Protein AF-A0AAN6S1L9-F1 (afdb_monomer_lite)

Foldseek 3Di:
DDDDDDDDDDDDDDDDDPDPPDPPPPPPPDPFWKWWKAKFFPDPLRHGATWFWDDDPPFIFIWGDPPDPDDTDTWIWTWDQDPVQRAIATWTDDPDPDPPPWTKTWWFKADQVQFQKTTTGIDTNQVVVQVPDDPPIDTGRHFKHFAFDDCPTPPRDRATFIDGHVAAWAKKWAFPPPDDPVGNTIITIITGGPRGDDPGDITTITIGIDTDDDPVVVPDDDDDDDD

Sequence (227 aa):
MKWQTTLIFASIGSTIGSTIGSPVLVPVPVPVDVYTLRLSSKAQSLNGQYLSVRNGNNETVVGVFPNAAVPVPALQVYAVANRDTGGIELHRYYLTPPGDDVDHALALVGSPQAQGLMTFSDVKDPATAAGALPQGTTCDWTSFVIAEAPDNNSEGSKQPCLGYAAGNGRWVAFPSGNNDDDGDEEWSVMWKESSAITIQNYMTVDILFEPVYNKAQATTTTTTGNA

Organism: NCBI:txid303347

Radius of gyration: 25.32 Å; chains: 1; bounding box: 50×70×91 Å

Secondary structure (DSSP, 8-state):
-------------------------PPPPP-PPEEEEEEE-SSTTTTTPBPEEEE-SS-EEEEE-TT-SSPPPPPEEEEEE-TTTSSEEEEEP-SS--SS---EEEEEEE-TTSTTEEEEEEEESHHHHHHHSPTT-EEESS-EEEEEPPTTSTT-S--EEEEESSSSEEEEEEEEEEE-TTS-EEEEEEEEETT----S--EE-EEEEEE---GGGS-----PPP-

Structure (mmCIF, N/CA/C/O backbone):
data_AF-A0AAN6S1L9-F1
#
_entry.id   AF-A0AAN6S1L9-F1
#
loop_
_atom_site.group_PDB
_atom_site.id
_atom_site.type_symbol
_atom_site.label_atom_id
_atom_site.label_alt_id
_atom_site.label_comp_id
_atom_site.label_asym_id
_atom_site.label_entity_id
_atom_site.label_seq_id
_atom_site.pdbx_PDB_ins_code
_atom_site.Cartn_x
_atom_site.Cartn_y
_atom_site.Cartn_z
_atom_site.occupancy
_atom_site.B_iso_or_equiv
_atom_site.auth_seq_id
_atom_site.auth_comp_id
_atom_site.auth_asym_id
_atom_site.auth_atom_id
_atom_site.pdbx_PDB_model_num
ATOM 1 N N . MET A 1 1 ? 24.330 -31.088 58.290 1.00 43.28 1 MET A N 1
ATOM 2 C CA . MET A 1 1 ? 25.608 -31.806 58.069 1.00 43.28 1 MET A CA 1
ATOM 3 C C . MET A 1 1 ? 25.298 -33.249 57.702 1.00 43.28 1 MET A C 1
ATOM 5 O O . MET A 1 1 ? 24.561 -33.852 58.471 1.00 43.28 1 MET A O 1
ATOM 9 N N . LYS A 1 2 ? 25.817 -33.735 56.558 1.00 36.50 2 LYS A N 1
ATOM 10 C CA . LYS A 1 2 ? 25.858 -35.124 56.008 1.00 36.50 2 LYS A CA 1
ATOM 11 C C . LYS A 1 2 ? 25.710 -35.011 54.479 1.00 36.50 2 LYS A C 1
ATOM 13 O O . LYS A 1 2 ? 24.631 -34.694 54.006 1.00 36.50 2 LYS A O 1
ATOM 18 N N . TRP A 1 3 ? 26.817 -34.763 53.779 1.00 34.06 3 TRP A N 1
ATOM 19 C CA . TRP A 1 3 ? 27.756 -35.724 53.161 1.00 34.06 3 TRP A CA 1
ATOM 20 C C . TRP A 1 3 ? 27.295 -36.171 51.767 1.00 34.06 3 TRP A C 1
ATOM 22 O O . TRP A 1 3 ? 26.287 -36.849 51.613 1.00 34.06 3 TRP A O 1
ATOM 32 N N . GLN A 1 4 ? 28.063 -35.717 50.772 1.00 48.25 4 GLN A N 1
ATOM 33 C CA . GLN A 1 4 ? 27.984 -36.077 49.360 1.00 48.25 4 GLN A CA 1
ATOM 34 C C . GLN A 1 4 ? 28.414 -37.531 49.147 1.00 48.25 4 GLN A C 1
ATOM 36 O O . GLN A 1 4 ? 29.328 -38.020 49.812 1.00 48.25 4 GLN A O 1
ATOM 41 N N . THR A 1 5 ? 27.842 -38.193 48.144 1.00 56.38 5 THR A N 1
ATOM 42 C CA . THR A 1 5 ? 28.519 -39.293 47.449 1.00 56.38 5 THR A CA 1
ATOM 43 C C . THR A 1 5 ? 28.139 -39.244 45.974 1.00 56.38 5 THR A C 1
ATOM 45 O O . THR A 1 5 ? 26.995 -39.480 45.598 1.00 56.38 5 THR A O 1
ATOM 48 N N . THR A 1 6 ? 29.122 -38.875 45.159 1.00 42.25 6 THR A N 1
ATOM 49 C CA . THR A 1 6 ? 29.101 -38.911 43.696 1.00 42.25 6 THR A CA 1
ATOM 50 C C . THR A 1 6 ? 29.385 -40.337 43.230 1.00 42.25 6 THR A C 1
ATOM 52 O O . THR A 1 6 ? 30.338 -40.948 43.709 1.00 42.25 6 THR A O 1
ATOM 55 N N . LEU A 1 7 ? 28.628 -40.842 42.255 1.00 46.88 7 LEU A N 1
ATOM 56 C CA . LEU A 1 7 ? 29.024 -41.992 41.440 1.00 46.88 7 LEU A CA 1
ATOM 57 C C . LEU A 1 7 ? 28.895 -41.618 39.962 1.00 46.88 7 LEU A C 1
ATOM 59 O O . LEU A 1 7 ? 27.812 -41.318 39.467 1.00 46.88 7 LEU A O 1
ATOM 63 N N . ILE A 1 8 ? 30.046 -41.607 39.296 1.00 41.12 8 ILE A N 1
ATOM 64 C CA . ILE A 1 8 ? 30.220 -41.462 37.853 1.00 41.12 8 ILE A CA 1
ATOM 65 C C . ILE A 1 8 ? 30.129 -42.868 37.260 1.00 41.12 8 ILE A C 1
ATOM 67 O O . ILE A 1 8 ? 30.899 -43.741 37.654 1.00 41.12 8 ILE A O 1
ATOM 71 N N . PHE A 1 9 ? 29.240 -43.076 36.290 1.00 41.16 9 PHE A N 1
ATOM 72 C CA . PHE A 1 9 ? 29.294 -44.229 35.394 1.00 41.16 9 PHE A CA 1
ATOM 73 C C . PHE A 1 9 ? 29.433 -43.726 33.960 1.00 41.16 9 PHE A C 1
ATOM 75 O O . PHE A 1 9 ? 28.528 -43.103 33.412 1.00 41.16 9 PHE A O 1
ATOM 82 N N . ALA A 1 10 ? 30.602 -43.982 33.375 1.00 41.62 10 ALA A N 1
ATOM 83 C CA . ALA A 1 10 ? 30.838 -43.874 31.947 1.00 41.62 10 ALA A CA 1
ATOM 84 C C . ALA A 1 10 ? 30.482 -45.215 31.296 1.00 41.62 10 ALA A C 1
ATOM 86 O O . ALA A 1 10 ? 31.042 -46.249 31.659 1.00 41.62 10 ALA A O 1
ATOM 87 N N . SER A 1 11 ? 29.585 -45.196 30.314 1.00 42.41 11 SER A N 1
ATOM 88 C CA . SER A 1 11 ? 29.386 -46.308 29.387 1.00 42.41 11 SER A CA 1
ATOM 89 C C . SER A 1 11 ? 29.356 -45.760 27.967 1.00 42.41 11 SER A C 1
ATOM 91 O O . SER A 1 11 ? 28.416 -45.075 27.568 1.00 42.41 11 SER A O 1
ATOM 93 N N . ILE A 1 12 ? 30.422 -46.056 27.228 1.00 49.69 12 ILE A N 1
ATOM 94 C CA . ILE A 1 12 ? 30.520 -45.873 25.783 1.00 49.69 12 ILE A CA 1
ATOM 95 C C . ILE A 1 12 ? 29.716 -47.010 25.149 1.00 49.69 12 ILE A C 1
ATOM 97 O O . ILE A 1 12 ? 30.034 -48.179 25.353 1.00 49.69 12 ILE A O 1
ATOM 101 N N . GLY A 1 13 ? 28.674 -46.663 24.400 1.00 42.00 13 GLY A N 1
ATOM 102 C CA . GLY A 1 13 ? 27.883 -47.599 23.610 1.00 42.00 13 GLY A CA 1
ATOM 103 C C . GLY A 1 13 ? 27.503 -46.951 22.287 1.00 42.00 13 GLY A C 1
ATOM 104 O O . GLY A 1 13 ? 26.535 -46.203 22.210 1.00 42.00 13 GLY A O 1
ATOM 105 N N . SER A 1 14 ? 28.301 -47.207 21.256 1.00 44.12 14 SER A N 1
ATOM 106 C CA . SER A 1 14 ? 28.022 -46.843 19.871 1.00 44.12 14 SER A CA 1
ATOM 107 C C . SER A 1 14 ? 27.106 -47.897 19.246 1.00 44.12 14 SER A C 1
ATOM 109 O O . SER A 1 14 ? 27.527 -49.028 19.020 1.00 44.12 14 SER A O 1
ATOM 111 N N . THR A 1 15 ? 25.880 -47.513 18.895 1.00 45.53 15 THR A N 1
ATOM 112 C CA . THR A 1 15 ? 25.067 -48.239 17.909 1.00 45.53 15 THR A CA 1
ATOM 113 C C . THR A 1 15 ? 24.530 -47.264 16.877 1.00 45.53 15 THR A C 1
ATOM 115 O O . THR A 1 15 ? 23.752 -46.361 17.175 1.00 45.53 15 THR A O 1
ATOM 118 N N . ILE A 1 16 ? 25.003 -47.475 15.655 1.00 48.84 16 ILE A N 1
ATOM 119 C CA . ILE A 1 16 ? 24.630 -46.812 14.411 1.00 48.84 16 ILE A CA 1
ATOM 120 C C . ILE A 1 16 ? 23.243 -47.340 14.033 1.00 48.84 16 ILE A C 1
ATOM 122 O O . ILE A 1 16 ? 23.105 -48.480 13.597 1.00 48.84 16 ILE A O 1
ATOM 126 N N . GLY A 1 17 ? 22.207 -46.543 14.276 1.00 43.34 17 GLY A N 1
ATOM 127 C CA . GLY A 1 17 ? 20.860 -46.803 13.784 1.00 43.34 17 GLY A CA 1
ATOM 128 C C . GLY A 1 17 ? 20.633 -45.985 12.524 1.00 43.34 17 GLY A C 1
ATOM 129 O O . GLY A 1 17 ? 20.375 -44.790 12.613 1.00 43.34 17 GLY A O 1
ATOM 130 N N . SER A 1 18 ? 20.746 -46.619 11.358 1.00 46.22 18 SER A N 1
ATOM 131 C CA . SER A 1 18 ? 20.326 -46.042 10.081 1.00 46.22 18 SER A CA 1
ATOM 132 C C . SER A 1 18 ? 18.804 -45.902 10.076 1.00 46.22 18 SER A C 1
ATOM 134 O O . SER A 1 18 ? 18.089 -46.833 9.708 1.00 46.22 18 SER A O 1
ATOM 136 N N . THR A 1 19 ? 18.287 -44.750 10.497 1.00 42.47 19 THR A N 1
ATOM 137 C CA . THR A 1 19 ? 16.918 -44.365 10.167 1.00 42.47 19 THR A CA 1
ATOM 138 C C . THR A 1 19 ? 16.915 -43.926 8.708 1.00 42.47 19 THR A C 1
ATOM 140 O O . THR A 1 19 ? 17.517 -42.925 8.325 1.00 42.47 19 THR A O 1
ATOM 143 N N . ILE A 1 20 ? 16.270 -44.726 7.863 1.00 47.69 20 ILE A N 1
ATOM 144 C CA . ILE A 1 20 ? 15.898 -44.321 6.511 1.00 47.69 20 ILE A CA 1
ATOM 145 C C . ILE A 1 20 ? 14.891 -43.189 6.710 1.00 47.69 20 ILE A C 1
ATOM 147 O O . ILE A 1 20 ? 13.726 -43.434 7.019 1.00 47.69 20 ILE A O 1
ATOM 151 N N . GLY A 1 21 ? 15.366 -41.946 6.649 1.00 35.06 21 GLY A N 1
ATOM 152 C CA . GLY A 1 21 ? 14.493 -40.788 6.589 1.00 35.06 21 GLY A CA 1
ATOM 153 C C . GLY A 1 21 ? 13.641 -40.934 5.339 1.00 35.06 21 GLY A C 1
ATOM 154 O O . GLY A 1 21 ? 14.167 -40.879 4.227 1.00 35.06 21 GLY A O 1
ATOM 155 N N . SER A 1 22 ? 12.339 -41.170 5.515 1.00 45.97 22 SER A N 1
ATOM 156 C CA . SER A 1 22 ? 11.371 -40.962 4.443 1.00 45.97 22 SER A CA 1
ATOM 157 C C . SER A 1 22 ? 11.647 -39.589 3.831 1.00 45.97 22 SER A C 1
ATOM 159 O O . SER A 1 22 ? 11.873 -38.647 4.600 1.00 45.97 22 SER A O 1
ATOM 161 N N . PRO A 1 23 ? 11.654 -39.442 2.494 1.00 42.78 23 PRO A N 1
ATOM 162 C CA . PRO A 1 23 ? 11.731 -38.120 1.903 1.00 42.78 23 PRO A CA 1
ATOM 163 C C . PRO A 1 23 ? 10.602 -37.296 2.514 1.00 42.78 23 PRO A C 1
ATOM 165 O O . PRO A 1 23 ? 9.426 -37.650 2.400 1.00 42.78 23 PRO A O 1
ATOM 168 N N . VAL A 1 24 ? 10.971 -36.235 3.231 1.00 42.25 24 VAL A N 1
ATOM 169 C CA . VAL A 1 24 ? 10.016 -35.203 3.605 1.00 42.25 24 VAL A CA 1
ATOM 170 C C . VAL A 1 24 ? 9.503 -34.682 2.274 1.00 42.25 24 VAL A C 1
ATOM 172 O O . VAL A 1 24 ? 10.258 -34.091 1.502 1.00 42.25 24 VAL A O 1
ATOM 175 N N . LEU A 1 25 ? 8.241 -34.982 1.968 1.00 36.12 25 LEU A N 1
ATOM 176 C CA . LEU A 1 25 ? 7.512 -34.276 0.931 1.00 36.12 25 LEU A CA 1
ATOM 177 C C . LEU A 1 25 ? 7.540 -32.810 1.352 1.00 36.12 25 LEU A C 1
ATOM 179 O O . LEU A 1 25 ? 6.798 -32.405 2.245 1.00 36.12 25 LEU A O 1
ATOM 183 N N . VAL A 1 26 ? 8.450 -32.039 0.759 1.00 42.31 26 VAL A N 1
ATOM 184 C CA . VAL A 1 26 ? 8.354 -30.584 0.767 1.00 42.31 26 VAL A CA 1
ATOM 185 C C . VAL A 1 26 ? 6.980 -30.299 0.166 1.00 42.31 26 VAL A C 1
ATOM 187 O O . VAL A 1 26 ? 6.727 -30.765 -0.951 1.00 42.31 26 VAL A O 1
ATOM 190 N N . PRO A 1 27 ? 6.055 -29.650 0.895 1.00 40.59 27 PRO A N 1
ATOM 191 C CA . PRO A 1 27 ? 4.778 -29.273 0.323 1.00 40.59 27 PRO A CA 1
ATOM 192 C C . PRO A 1 27 ? 5.065 -28.522 -0.972 1.00 40.59 27 PRO A C 1
ATOM 194 O O . PRO A 1 27 ? 5.810 -27.541 -0.967 1.00 40.59 27 PRO A O 1
ATOM 197 N N . VAL A 1 28 ? 4.532 -29.026 -2.087 1.00 38.88 28 VAL A N 1
ATOM 198 C CA . VAL A 1 28 ? 4.487 -28.268 -3.338 1.00 38.88 28 VAL A CA 1
ATOM 199 C C . VAL A 1 28 ? 3.906 -26.903 -2.964 1.00 38.88 28 VAL A C 1
ATOM 201 O O . VAL A 1 28 ? 2.841 -26.899 -2.336 1.00 38.88 28 VAL A O 1
ATOM 204 N N . PRO A 1 29 ? 4.586 -25.775 -3.252 1.00 51.56 29 PRO A N 1
ATOM 205 C CA . PRO A 1 29 ? 4.044 -24.464 -2.939 1.00 51.56 29 PRO A CA 1
ATOM 206 C C . PRO A 1 29 ? 2.642 -24.402 -3.532 1.00 51.56 29 PRO A C 1
ATOM 208 O O . PRO A 1 29 ? 2.465 -24.623 -4.733 1.00 51.56 29 PRO A O 1
ATOM 211 N N . VAL A 1 30 ? 1.641 -24.203 -2.674 1.00 56.31 30 VAL A N 1
ATOM 212 C CA . VAL A 1 30 ? 0.271 -23.948 -3.119 1.00 56.31 30 VAL A CA 1
ATOM 213 C C . VAL A 1 30 ? 0.370 -22.823 -4.148 1.00 56.31 30 VAL A C 1
ATOM 215 O O . VAL A 1 30 ? 1.116 -21.876 -3.891 1.00 56.31 30 VAL A O 1
ATOM 218 N N . PRO A 1 31 ? -0.286 -22.912 -5.319 1.00 66.44 31 PRO A N 1
ATOM 219 C CA . PRO A 1 31 ? -0.311 -21.777 -6.223 1.00 66.44 31 PRO A CA 1
ATOM 220 C C . PRO A 1 31 ? -0.875 -20.588 -5.447 1.00 66.44 31 PRO A C 1
ATOM 222 O O . PRO A 1 31 ? -2.015 -20.616 -4.991 1.00 66.44 31 PRO A O 1
ATOM 225 N N . VAL A 1 32 ? -0.018 -19.599 -5.217 1.00 80.56 32 VAL A N 1
ATOM 226 C CA . VAL A 1 32 ? -0.392 -18.349 -4.578 1.00 80.56 32 VAL A CA 1
ATOM 227 C C . VAL A 1 32 ? -0.866 -17.427 -5.688 1.00 80.56 32 VAL A C 1
ATOM 229 O O . VAL A 1 32 ? -0.162 -17.251 -6.686 1.00 80.56 32 VAL A O 1
ATOM 232 N N . ASP A 1 33 ? -2.060 -16.864 -5.529 1.00 90.56 33 ASP A N 1
ATOM 233 C CA . ASP A 1 33 ? -2.553 -15.852 -6.452 1.00 90.56 33 ASP A CA 1
ATOM 234 C C . ASP A 1 33 ? -1.684 -14.598 -6.320 1.00 90.56 33 ASP A C 1
ATOM 236 O O . ASP A 1 33 ? -1.571 -14.003 -5.244 1.00 90.56 33 ASP A O 1
ATOM 240 N N . VAL A 1 34 ? -1.044 -14.225 -7.425 1.00 93.19 34 VAL A N 1
ATOM 241 C CA . VAL A 1 34 ? -0.207 -13.029 -7.524 1.00 93.19 34 VAL A CA 1
ATOM 242 C C . VAL A 1 34 ? -1.003 -11.943 -8.228 1.00 93.19 34 VAL A C 1
ATOM 244 O O . VAL A 1 34 ? -1.656 -12.198 -9.240 1.00 93.19 34 VAL A O 1
ATOM 247 N N . TYR A 1 35 ? -0.915 -10.723 -7.717 1.00 95.31 35 TYR A N 1
ATOM 248 C CA . TYR A 1 35 ? -1.634 -9.565 -8.221 1.00 95.31 35 TYR A CA 1
ATOM 249 C C . TYR A 1 35 ? -0.670 -8.434 -8.543 1.00 95.31 35 TYR A C 1
ATOM 251 O O . TYR A 1 35 ? 0.286 -8.200 -7.807 1.00 95.31 35 TYR A O 1
ATOM 259 N N . THR A 1 36 ? -0.958 -7.691 -9.603 1.00 96.25 36 THR A N 1
ATOM 260 C CA . THR A 1 36 ? -0.490 -6.313 -9.750 1.00 96.25 36 THR A CA 1
ATOM 261 C C . THR A 1 36 ? -1.505 -5.358 -9.142 1.00 96.25 36 THR A C 1
ATOM 263 O O . THR A 1 36 ? -2.708 -5.624 -9.164 1.00 96.25 36 THR A O 1
ATOM 266 N N . LEU A 1 37 ? -1.023 -4.233 -8.620 1.00 96.88 37 LEU A N 1
ATOM 267 C CA . LEU A 1 37 ? -1.876 -3.182 -8.071 1.00 96.88 37 LEU A CA 1
ATOM 268 C C . LEU A 1 37 ? -2.001 -2.036 -9.077 1.00 96.88 37 LEU A C 1
ATOM 270 O O . LEU A 1 37 ? -0.989 -1.478 -9.503 1.00 96.88 37 LEU A O 1
ATOM 274 N N . ARG A 1 38 ? -3.231 -1.684 -9.457 1.00 95.56 38 ARG A N 1
ATOM 275 C CA . ARG A 1 38 ? -3.533 -0.645 -10.455 1.00 95.56 38 ARG A CA 1
ATOM 276 C C . ARG A 1 38 ? -4.402 0.446 -9.850 1.00 95.56 38 ARG A C 1
ATOM 278 O O . ARG A 1 38 ? -5.298 0.152 -9.069 1.00 95.56 38 ARG A O 1
ATOM 285 N N . LEU A 1 39 ? -4.175 1.700 -10.211 1.00 94.81 39 LEU A N 1
ATOM 286 C CA . LEU A 1 39 ? -4.999 2.808 -9.748 1.00 94.81 39 LEU A CA 1
ATOM 287 C C . LEU A 1 39 ? -6.248 2.991 -10.613 1.00 94.81 39 LEU A C 1
ATOM 289 O O . LEU A 1 39 ? -6.180 2.972 -11.839 1.00 94.81 39 LEU A O 1
ATOM 293 N N . SER A 1 40 ? -7.380 3.250 -9.965 1.00 93.44 40 SER A N 1
ATOM 294 C CA . SER A 1 40 ? -8.571 3.853 -10.569 1.00 93.44 40 SER A CA 1
ATOM 295 C C . SER A 1 40 ? -8.738 5.266 -10.018 1.00 93.44 40 SER A C 1
ATOM 297 O O . SER A 1 40 ? -8.626 5.497 -8.815 1.00 93.44 40 SER A O 1
ATOM 299 N N . SER A 1 41 ? -8.970 6.240 -10.896 1.00 91.81 41 SER A N 1
ATOM 300 C CA . SER A 1 41 ? -9.177 7.636 -10.504 1.00 91.81 41 SER A CA 1
ATOM 301 C C . SER A 1 41 ? -9.963 8.396 -11.565 1.00 91.81 41 SER A C 1
ATOM 303 O O . SER A 1 41 ? -10.001 8.025 -12.736 1.00 91.81 41 SER A O 1
ATOM 305 N N . LYS A 1 42 ? -10.562 9.522 -11.174 1.00 89.75 42 LYS A N 1
ATOM 306 C CA . LYS A 1 42 ? -11.122 10.484 -12.135 1.00 89.75 42 LYS A CA 1
ATOM 307 C C . LYS A 1 42 ? -10.033 11.278 -12.862 1.00 89.75 42 LYS A C 1
ATOM 309 O O . LYS A 1 42 ? -10.294 11.820 -13.933 1.00 89.75 42 LYS A O 1
ATOM 314 N N . ALA A 1 43 ? -8.833 11.361 -12.286 1.00 88.38 43 ALA A N 1
ATOM 315 C CA . ALA A 1 43 ? -7.683 11.978 -12.929 1.00 88.38 43 ALA A CA 1
ATOM 316 C C . ALA A 1 43 ? -7.114 11.030 -13.994 1.00 88.38 43 ALA A C 1
ATOM 318 O O . ALA A 1 43 ? -6.680 9.924 -13.674 1.00 88.38 43 ALA A O 1
ATOM 319 N N . GLN A 1 44 ? -7.103 11.464 -15.256 1.00 87.88 44 GLN A N 1
ATOM 320 C CA . GLN A 1 44 ? -6.634 10.637 -16.376 1.00 87.88 44 GLN A CA 1
ATOM 321 C C . GLN A 1 44 ? -5.154 10.257 -16.264 1.00 87.88 44 GLN A C 1
ATOM 323 O O . GLN A 1 44 ? -4.791 9.161 -16.671 1.00 87.88 44 GLN A O 1
ATOM 328 N N . SER A 1 45 ? -4.327 11.120 -15.669 1.00 87.44 45 SER A N 1
ATOM 329 C CA . SER A 1 45 ? -2.907 10.843 -15.419 1.00 87.44 45 SER A CA 1
ATOM 330 C C . SER A 1 45 ? -2.675 9.678 -14.451 1.00 87.44 45 SER A C 1
ATOM 332 O O . SER A 1 45 ? -1.629 9.046 -14.504 1.00 87.44 45 SER A O 1
ATOM 334 N N . LEU A 1 46 ? -3.650 9.367 -13.589 1.00 91.12 46 LEU A N 1
ATOM 335 C CA . LEU A 1 46 ? -3.571 8.293 -12.594 1.00 91.12 46 LEU A CA 1
ATOM 336 C C . LEU A 1 46 ? -4.388 7.058 -12.977 1.00 91.12 46 LEU A C 1
ATOM 338 O O . LEU A 1 46 ? -4.052 5.945 -12.578 1.00 91.12 46 LEU A O 1
ATOM 342 N N . ASN A 1 47 ? -5.483 7.234 -13.716 1.00 93.06 47 ASN A N 1
ATOM 343 C CA . ASN A 1 47 ? -6.392 6.140 -14.023 1.00 93.06 47 ASN A CA 1
ATOM 344 C C . ASN A 1 47 ? -5.725 5.082 -14.910 1.00 93.06 47 ASN A C 1
ATOM 346 O O . ASN A 1 47 ? -5.299 5.366 -16.025 1.00 93.06 47 ASN A O 1
ATOM 350 N N . GLY A 1 48 ? -5.696 3.844 -14.429 1.00 92.38 48 GLY A N 1
ATOM 351 C CA . GLY A 1 48 ? -5.079 2.709 -15.102 1.00 92.38 48 GLY A CA 1
ATOM 352 C C . GLY A 1 48 ? -3.573 2.574 -14.893 1.00 92.38 48 GLY A C 1
ATOM 353 O O . GLY A 1 48 ? -2.997 1.622 -15.410 1.00 92.38 48 GLY A O 1
ATOM 354 N N . GLN A 1 49 ? -2.942 3.462 -14.123 1.00 94.25 49 GLN A N 1
ATOM 355 C CA . GLN A 1 49 ? -1.513 3.369 -13.829 1.00 94.25 49 GLN A CA 1
ATOM 356 C C . GLN A 1 49 ? -1.224 2.256 -12.821 1.00 94.25 49 GLN A C 1
ATOM 358 O O . GLN A 1 49 ? -1.950 2.092 -11.839 1.00 94.25 49 GLN A O 1
ATOM 363 N N . TYR A 1 50 ? -0.149 1.502 -13.042 1.00 95.94 50 TYR A N 1
ATOM 364 C CA . TYR A 1 50 ? 0.296 0.476 -12.102 1.00 95.94 50 TYR A CA 1
ATOM 365 C C . TYR A 1 50 ? 1.149 1.079 -10.994 1.00 95.94 50 TYR A C 1
ATOM 367 O O . TYR A 1 50 ? 2.001 1.934 -11.243 1.00 95.94 50 TYR A O 1
ATOM 375 N N . LEU A 1 51 ? 0.945 0.589 -9.774 1.00 96.81 51 LEU A N 1
ATOM 376 C CA . LEU A 1 51 ? 1.813 0.921 -8.661 1.00 96.81 51 LEU A CA 1
ATOM 377 C C . LEU A 1 51 ? 3.167 0.251 -8.832 1.00 96.81 51 LEU A C 1
ATOM 379 O O . LEU A 1 51 ? 3.270 -0.891 -9.281 1.00 96.81 51 LEU A O 1
ATOM 383 N N . SER A 1 52 ? 4.204 0.957 -8.422 1.00 95.38 52 SER A N 1
ATOM 384 C CA . SER A 1 52 ? 5.564 0.459 -8.341 1.00 95.38 52 SER A CA 1
ATOM 385 C C . SER A 1 52 ? 6.235 0.974 -7.069 1.00 95.38 52 SER A C 1
ATOM 387 O O . SER A 1 52 ? 5.673 1.778 -6.321 1.00 95.38 52 SER A O 1
ATOM 389 N N . VAL A 1 53 ? 7.417 0.438 -6.778 1.00 92.62 53 VAL A N 1
ATOM 390 C CA . VAL A 1 53 ? 8.167 0.745 -5.559 1.00 92.62 53 VAL A CA 1
ATOM 391 C C . VAL A 1 53 ? 9.382 1.579 -5.920 1.00 92.62 53 VAL A C 1
ATOM 393 O O . VAL A 1 53 ? 10.186 1.170 -6.759 1.00 92.62 53 VAL A O 1
ATOM 396 N N . ARG A 1 54 ? 9.547 2.721 -5.253 1.00 88.94 54 ARG A N 1
ATOM 397 C CA . ARG A 1 54 ? 10.739 3.554 -5.381 1.00 88.94 54 ARG A CA 1
ATOM 398 C C . ARG A 1 54 ? 11.484 3.622 -4.060 1.00 88.94 54 ARG A C 1
ATOM 400 O O . ARG A 1 54 ? 10.932 4.021 -3.039 1.00 88.94 54 ARG A O 1
ATOM 407 N N . ASN A 1 55 ? 12.771 3.305 -4.124 1.00 85.38 55 ASN A N 1
ATOM 408 C CA . ASN A 1 55 ? 13.688 3.503 -3.012 1.00 85.38 55 ASN A CA 1
ATOM 409 C C . ASN A 1 55 ? 14.114 4.975 -2.989 1.00 85.38 55 ASN A C 1
ATOM 411 O O . ASN A 1 55 ? 14.821 5.434 -3.888 1.00 85.38 55 ASN A O 1
ATOM 415 N N . GLY A 1 56 ? 13.655 5.718 -1.988 1.00 71.44 56 GLY A N 1
ATOM 416 C CA . GLY A 1 56 ? 14.184 7.031 -1.648 1.00 71.44 56 GLY A CA 1
ATOM 417 C C . GLY A 1 56 ? 15.389 6.925 -0.712 1.00 71.44 56 GLY A C 1
ATOM 418 O O . GLY A 1 56 ? 15.827 5.840 -0.337 1.00 71.44 56 GLY A O 1
ATOM 419 N N . ASN A 1 57 ? 15.917 8.076 -0.294 1.00 64.06 57 ASN A N 1
ATOM 420 C CA . ASN A 1 57 ? 17.106 8.124 0.564 1.00 64.06 57 ASN A CA 1
ATOM 421 C C . ASN A 1 57 ? 16.867 7.566 1.980 1.00 64.06 57 ASN A C 1
ATOM 423 O O . ASN A 1 57 ? 17.825 7.141 2.612 1.00 64.06 57 ASN A O 1
ATOM 427 N N . ASN A 1 58 ? 15.620 7.572 2.469 1.00 65.38 58 ASN A N 1
ATOM 428 C CA . ASN A 1 58 ? 15.261 7.116 3.822 1.00 65.38 58 ASN A CA 1
ATOM 429 C C . ASN A 1 58 ? 13.936 6.336 3.892 1.00 65.38 58 ASN A C 1
ATOM 431 O O . ASN A 1 58 ? 13.599 5.820 4.952 1.00 65.38 58 ASN A O 1
ATOM 435 N N . GLU A 1 59 ? 13.175 6.271 2.800 1.00 76.94 59 GLU A N 1
ATOM 436 C CA . GLU A 1 59 ? 11.880 5.591 2.745 1.00 76.94 59 GLU A CA 1
ATOM 437 C C . GLU A 1 59 ? 11.704 4.916 1.392 1.00 76.94 59 GLU A C 1
ATOM 439 O O . GLU A 1 59 ? 12.134 5.432 0.357 1.00 76.94 59 GLU A O 1
ATOM 444 N N . THR A 1 60 ? 11.035 3.771 1.420 1.00 89.88 60 THR A N 1
ATOM 445 C CA . THR A 1 60 ? 10.636 3.034 0.232 1.00 89.88 60 THR A CA 1
ATOM 446 C C . THR A 1 60 ? 9.147 3.260 0.018 1.00 89.88 60 THR A C 1
ATOM 448 O O . THR A 1 60 ? 8.329 2.732 0.768 1.00 89.88 60 THR A O 1
ATOM 451 N N . VAL A 1 61 ? 8.793 4.061 -0.984 1.00 93.12 61 VAL A N 1
ATOM 452 C CA . VAL A 1 61 ? 7.419 4.539 -1.192 1.00 93.12 61 VAL A CA 1
ATOM 453 C C . VAL A 1 61 ? 6.763 3.784 -2.344 1.00 93.12 61 VAL A C 1
ATOM 455 O O . VAL A 1 61 ? 7.399 3.495 -3.362 1.00 93.12 61 VAL A O 1
ATOM 458 N N . VAL A 1 62 ? 5.477 3.481 -2.183 1.00 95.75 62 VAL A N 1
ATOM 459 C CA . VAL A 1 62 ? 4.616 2.909 -3.219 1.00 95.75 62 VAL A CA 1
ATOM 460 C C . VAL A 1 62 ? 3.880 4.034 -3.943 1.00 95.75 62 VAL A C 1
ATOM 462 O 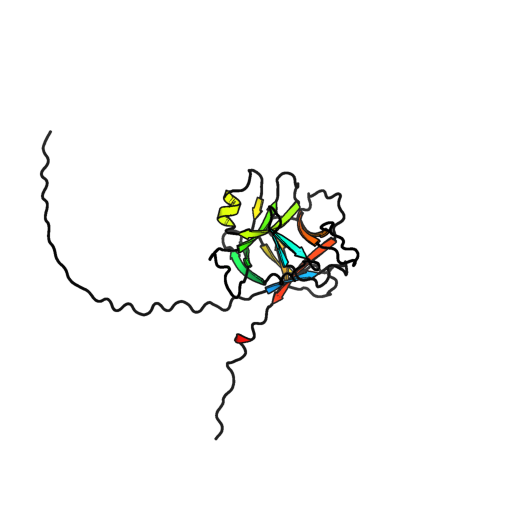O . VAL A 1 62 ? 3.264 4.908 -3.327 1.00 95.75 62 VAL A O 1
ATOM 465 N N . GLY A 1 63 ? 3.927 4.018 -5.272 1.00 95.06 63 GLY A N 1
ATOM 466 C CA . GLY A 1 63 ? 3.403 5.113 -6.077 1.00 95.06 63 GLY A CA 1
ATOM 467 C C . GLY A 1 63 ? 3.382 4.829 -7.572 1.00 95.06 63 GLY A C 1
ATOM 468 O O . GLY A 1 63 ? 3.545 3.690 -8.000 1.00 95.06 63 GLY A O 1
ATOM 469 N N . VAL A 1 64 ? 3.170 5.879 -8.360 1.00 93.94 64 VAL A N 1
ATOM 470 C CA . VAL A 1 64 ? 3.242 5.869 -9.824 1.00 93.94 64 VAL A CA 1
ATOM 471 C C . VAL A 1 64 ? 4.468 6.672 -10.241 1.00 93.94 64 VAL A C 1
ATOM 473 O O . VAL A 1 64 ? 4.580 7.861 -9.946 1.00 93.94 64 VAL A O 1
ATOM 476 N N . PHE A 1 65 ? 5.398 5.998 -10.913 1.00 90.38 65 PHE A N 1
ATOM 477 C CA . PHE A 1 65 ? 6.752 6.492 -11.166 1.00 90.38 65 PHE A CA 1
ATOM 478 C C . PHE A 1 65 ? 7.152 6.309 -12.645 1.00 90.38 65 PHE A C 1
ATOM 480 O O . PHE A 1 65 ? 8.042 5.502 -12.930 1.00 90.38 65 PHE A O 1
ATOM 487 N N . PRO A 1 66 ? 6.490 7.006 -13.591 1.00 82.56 66 PRO A N 1
ATOM 488 C CA . PRO A 1 66 ? 6.684 6.804 -15.030 1.00 82.56 66 PRO A CA 1
ATOM 489 C C . PRO A 1 66 ? 8.071 7.251 -15.519 1.00 82.56 66 PRO A C 1
ATOM 491 O O . PRO A 1 66 ? 8.643 6.592 -16.384 1.00 82.56 66 PRO A O 1
ATOM 494 N N . ASN A 1 67 ? 8.655 8.289 -14.907 1.00 71.69 67 ASN A N 1
ATOM 495 C CA . ASN A 1 67 ? 9.895 8.932 -15.378 1.00 71.69 67 ASN A CA 1
ATOM 496 C C . ASN A 1 67 ? 11.162 8.412 -14.700 1.00 71.69 67 ASN A C 1
ATOM 498 O O . ASN A 1 67 ? 12.202 9.073 -14.677 1.00 71.69 67 ASN A O 1
ATOM 502 N N . ALA A 1 68 ? 11.115 7.221 -14.109 1.00 68.12 68 ALA A N 1
ATOM 503 C CA . ALA A 1 68 ? 12.342 6.645 -13.592 1.00 68.12 68 ALA A CA 1
ATOM 504 C C . ALA A 1 68 ? 13.322 6.400 -14.753 1.00 68.12 68 ALA A C 1
ATOM 506 O O . ALA A 1 68 ? 12.974 5.764 -15.747 1.00 68.12 68 ALA A O 1
ATOM 507 N N . ALA A 1 69 ? 14.575 6.848 -14.597 1.00 69.81 69 ALA A N 1
ATOM 508 C CA . ALA A 1 69 ? 15.644 6.645 -15.586 1.00 69.81 69 ALA A CA 1
ATOM 509 C C . ALA A 1 69 ? 15.818 5.166 -15.998 1.00 69.81 69 ALA A C 1
ATOM 511 O O . ALA A 1 69 ? 16.336 4.862 -17.072 1.00 69.81 69 ALA A O 1
ATOM 512 N N . VAL A 1 70 ? 15.374 4.250 -15.135 1.00 71.38 70 VAL A N 1
ATOM 513 C CA . VAL A 1 70 ? 15.176 2.831 -15.421 1.00 71.38 70 VAL A CA 1
ATOM 514 C C . VAL A 1 70 ? 13.696 2.516 -15.185 1.00 71.38 70 VAL A C 1
ATOM 516 O O . VAL A 1 70 ? 13.220 2.811 -14.086 1.00 71.38 70 VAL A O 1
ATOM 519 N N . PRO A 1 71 ? 12.977 1.895 -16.144 1.00 75.62 71 PRO A N 1
ATOM 520 C CA . PRO A 1 71 ? 11.578 1.522 -15.956 1.00 75.62 71 PRO A CA 1
ATOM 521 C C . PRO A 1 71 ? 11.384 0.731 -14.661 1.00 75.62 71 PRO A C 1
ATOM 523 O O . PRO A 1 71 ? 11.991 -0.328 -14.478 1.00 75.62 71 PRO A O 1
ATOM 526 N N . VAL A 1 72 ? 10.550 1.247 -13.754 1.00 81.69 72 VAL A N 1
ATOM 527 C CA . VAL A 1 72 ? 10.247 0.548 -12.502 1.00 81.69 72 VAL A CA 1
ATOM 528 C C . VAL A 1 72 ? 9.184 -0.509 -12.799 1.00 81.69 72 VAL A C 1
ATOM 530 O O . VAL A 1 72 ? 8.109 -0.157 -13.289 1.00 81.69 72 VAL A O 1
ATOM 533 N N . PRO A 1 73 ? 9.445 -1.800 -12.531 1.00 87.62 73 PRO A N 1
ATOM 534 C CA . PRO A 1 73 ? 8.452 -2.836 -12.764 1.00 87.62 73 PRO A CA 1
ATOM 535 C C . PRO A 1 73 ? 7.222 -2.616 -11.880 1.00 87.62 73 PRO A C 1
ATOM 537 O O . PRO A 1 73 ? 7.331 -2.151 -10.741 1.00 87.62 73 PRO A O 1
ATOM 540 N N . ALA A 1 74 ? 6.057 -2.996 -12.405 1.00 92.69 74 ALA A N 1
ATOM 541 C CA . ALA A 1 74 ? 4.827 -3.018 -11.630 1.00 92.69 74 ALA A CA 1
ATOM 542 C C . ALA A 1 74 ? 5.000 -3.903 -10.388 1.00 92.69 74 ALA A C 1
ATOM 544 O O . ALA A 1 74 ? 5.569 -4.997 -10.446 1.00 92.69 74 ALA A O 1
ATOM 545 N N . LEU A 1 75 ? 4.494 -3.412 -9.264 1.00 93.94 75 LEU A N 1
ATOM 546 C CA . LEU A 1 75 ? 4.502 -4.099 -7.988 1.00 93.94 75 LEU A CA 1
ATOM 547 C C . LEU A 1 75 ? 3.617 -5.342 -8.073 1.00 93.94 75 LEU A C 1
ATOM 549 O O . LEU A 1 75 ? 2.412 -5.239 -8.305 1.00 93.94 75 LEU A O 1
ATOM 553 N N . GLN A 1 76 ? 4.233 -6.505 -7.872 1.00 94.44 76 GLN A N 1
ATOM 554 C CA . GLN A 1 76 ? 3.546 -7.782 -7.748 1.00 94.44 76 GLN A CA 1
ATOM 555 C C . GLN A 1 76 ? 3.478 -8.184 -6.280 1.00 94.44 76 GLN A C 1
ATOM 557 O O . GLN A 1 76 ? 4.489 -8.138 -5.575 1.00 94.44 76 GLN A O 1
ATOM 562 N N . VAL A 1 77 ? 2.296 -8.581 -5.826 1.00 95.44 77 VAL A N 1
ATOM 563 C CA . VAL A 1 77 ? 2.047 -8.983 -4.442 1.00 95.44 77 VAL A CA 1
ATOM 564 C C . VAL A 1 77 ? 1.229 -10.255 -4.362 1.00 95.44 77 VAL A C 1
ATOM 566 O O . VAL A 1 77 ? 0.492 -10.593 -5.285 1.00 95.44 77 VAL A O 1
ATOM 569 N N . TYR A 1 78 ? 1.315 -10.920 -3.222 1.00 94.69 78 TYR A N 1
ATOM 570 C CA . TYR A 1 78 ? 0.348 -11.919 -2.808 1.00 94.69 78 TYR A CA 1
ATOM 571 C C . TYR A 1 78 ? -0.222 -11.583 -1.434 1.00 94.69 78 TYR A C 1
ATOM 573 O O . TYR A 1 78 ? 0.436 -10.953 -0.606 1.00 94.69 78 TYR A O 1
ATOM 581 N N . ALA A 1 79 ? -1.464 -12.004 -1.207 1.00 95.19 79 ALA A N 1
ATOM 582 C CA . ALA A 1 79 ? -2.160 -11.773 0.048 1.00 95.19 79 ALA A CA 1
ATOM 583 C C . ALA A 1 79 ? -1.993 -12.965 0.999 1.00 95.19 79 ALA A C 1
ATOM 585 O O . ALA A 1 79 ? -2.183 -14.118 0.606 1.00 95.19 79 ALA A O 1
ATOM 586 N N . VAL A 1 80 ? -1.703 -12.681 2.266 1.00 95.12 80 VAL A N 1
ATOM 587 C CA . VAL A 1 80 ? -1.691 -13.660 3.359 1.00 95.12 80 VAL A CA 1
ATOM 588 C C . VAL A 1 80 ? -2.744 -13.245 4.377 1.00 95.12 80 VAL A C 1
ATOM 590 O O . VAL A 1 80 ? -2.779 -12.098 4.801 1.00 95.12 80 VAL A O 1
ATOM 593 N N . ALA A 1 81 ? -3.634 -14.157 4.766 1.00 95.19 81 ALA A N 1
ATOM 594 C CA . ALA A 1 81 ? -4.633 -13.851 5.787 1.00 95.19 81 ALA A CA 1
ATOM 595 C C . ALA A 1 81 ? -3.972 -13.722 7.167 1.00 95.19 81 ALA A C 1
ATOM 597 O O . ALA A 1 81 ? -3.342 -14.674 7.636 1.00 95.19 81 ALA A O 1
ATOM 598 N N . ASN A 1 82 ? -4.188 -12.594 7.843 1.00 93.69 82 ASN A N 1
ATOM 599 C CA . ASN A 1 82 ? -3.750 -12.394 9.217 1.00 93.69 82 ASN A CA 1
ATOM 600 C C . ASN A 1 82 ? -4.893 -12.759 10.173 1.00 93.69 82 ASN A C 1
ATOM 602 O O . ASN A 1 82 ? -5.959 -12.142 10.185 1.00 93.69 82 ASN A O 1
ATOM 606 N N . ARG A 1 83 ? -4.688 -13.805 10.977 1.00 91.50 83 ARG A N 1
ATOM 607 C CA . ARG A 1 83 ? -5.726 -14.315 11.887 1.00 91.50 83 ARG A CA 1
ATOM 608 C C . ARG A 1 83 ? -5.927 -13.454 13.128 1.00 91.50 83 ARG A C 1
ATOM 610 O O . ARG A 1 83 ? -6.992 -13.547 13.732 1.00 91.50 83 ARG A O 1
ATOM 617 N N . ASP A 1 84 ? -4.934 -12.655 13.496 1.00 91.12 84 ASP A N 1
ATOM 618 C CA . ASP A 1 84 ? -4.961 -11.851 14.715 1.00 91.12 84 ASP A CA 1
ATOM 619 C C . ASP A 1 84 ? -5.760 -10.561 14.500 1.00 91.12 84 ASP A C 1
ATOM 621 O O . ASP A 1 84 ? -6.530 -10.156 15.371 1.00 91.12 84 ASP A O 1
ATOM 625 N N . THR A 1 85 ? -5.641 -9.950 13.318 1.00 92.38 85 THR A N 1
ATOM 626 C CA . THR A 1 85 ? -6.392 -8.740 12.940 1.00 92.38 85 THR A CA 1
ATOM 627 C C . THR A 1 85 ? -7.678 -9.040 12.169 1.00 92.38 85 THR A C 1
ATOM 629 O O . THR A 1 85 ? -8.566 -8.191 12.096 1.00 92.38 85 THR A O 1
ATOM 632 N N . GLY A 1 86 ? -7.787 -10.231 11.569 1.00 92.38 86 GLY A N 1
ATOM 633 C CA . GLY A 1 86 ? -8.843 -10.561 10.608 1.00 92.38 86 GLY A CA 1
ATOM 634 C C . GLY A 1 86 ? -8.676 -9.876 9.245 1.00 92.38 86 GLY A C 1
ATOM 635 O O . GLY A 1 86 ? -9.582 -9.961 8.415 1.00 92.38 86 GLY A O 1
ATOM 636 N N . GLY A 1 87 ? -7.549 -9.191 9.023 1.00 95.88 87 GLY A N 1
ATOM 637 C CA . GLY A 1 87 ? -7.176 -8.562 7.761 1.00 95.88 87 GLY A CA 1
ATOM 638 C C . GLY A 1 87 ? -6.297 -9.456 6.885 1.00 95.88 87 GLY A C 1
ATOM 639 O O . GLY A 1 87 ? -6.227 -10.678 7.047 1.00 95.88 87 GLY A O 1
ATOM 640 N N . ILE A 1 88 ? -5.615 -8.823 5.938 1.00 97.31 88 ILE A N 1
ATOM 641 C CA . ILE A 1 88 ? -4.597 -9.435 5.093 1.00 97.31 88 ILE A CA 1
ATOM 642 C C . ILE A 1 88 ? -3.283 -8.658 5.180 1.00 97.31 88 ILE A C 1
ATOM 644 O O . ILE A 1 88 ? -3.265 -7.449 5.409 1.00 97.31 88 ILE A O 1
ATOM 648 N N . GLU A 1 89 ? -2.197 -9.373 4.931 1.00 97.50 89 GLU A N 1
ATOM 649 C CA . GLU A 1 89 ? -0.859 -8.852 4.676 1.00 97.50 89 GLU A CA 1
ATOM 650 C C . GLU A 1 89 ? -0.583 -8.933 3.173 1.00 97.50 89 GLU A C 1
ATOM 652 O O . GLU A 1 89 ? -0.964 -9.909 2.520 1.00 97.50 89 GLU A O 1
ATOM 657 N N . LEU A 1 90 ? 0.061 -7.911 2.607 1.00 97.44 90 LEU A N 1
ATOM 658 C CA . LEU A 1 90 ? 0.433 -7.876 1.192 1.00 97.44 90 LEU A CA 1
ATOM 659 C C . LEU A 1 90 ? 1.942 -8.029 1.050 1.00 97.44 90 LEU A C 1
ATOM 661 O O . LEU A 1 90 ? 2.676 -7.052 1.174 1.00 97.44 90 LEU A O 1
ATOM 665 N N . HIS A 1 91 ? 2.401 -9.240 0.758 1.00 95.38 91 HIS A N 1
ATOM 666 C CA . HIS A 1 91 ? 3.823 -9.529 0.597 1.00 95.38 91 HIS A CA 1
ATOM 667 C C . HIS A 1 91 ? 4.253 -9.360 -0.853 1.00 95.38 91 HIS A C 1
ATOM 669 O O . HIS A 1 91 ? 3.500 -9.681 -1.777 1.00 95.38 91 HIS A O 1
ATOM 675 N N . ARG A 1 92 ? 5.476 -8.877 -1.073 1.00 92.69 92 ARG A N 1
ATOM 676 C CA . ARG A 1 92 ? 6.035 -8.722 -2.417 1.00 92.69 92 ARG A CA 1
ATOM 677 C C . ARG A 1 92 ? 6.337 -10.081 -3.030 1.00 92.69 92 ARG A C 1
ATOM 679 O O . ARG A 1 92 ? 7.000 -10.925 -2.435 1.00 92.69 92 ARG A O 1
ATOM 686 N N . TYR A 1 93 ? 5.883 -10.265 -4.264 1.00 90.25 93 TYR A N 1
ATOM 687 C CA . TYR A 1 93 ? 6.230 -11.424 -5.067 1.00 90.25 93 TYR A CA 1
ATOM 688 C C . TYR A 1 93 ? 7.490 -11.137 -5.886 1.00 90.25 93 TYR A C 1
ATOM 690 O O . TYR A 1 93 ? 7.552 -10.161 -6.636 1.00 90.25 93 TYR A O 1
ATOM 698 N N . TYR A 1 94 ? 8.474 -12.026 -5.780 1.00 82.88 94 TYR A N 1
ATOM 699 C CA . TYR A 1 94 ? 9.688 -12.000 -6.585 1.00 82.88 94 TYR A CA 1
ATOM 700 C C . TYR A 1 94 ? 9.819 -13.325 -7.341 1.00 82.88 94 TYR A C 1
ATOM 702 O O . TYR A 1 94 ? 9.817 -14.389 -6.726 1.00 82.88 94 TYR A O 1
ATOM 710 N N . LEU A 1 95 ? 9.973 -13.278 -8.671 1.00 73.62 95 LEU A N 1
ATOM 711 C CA . LEU A 1 95 ? 10.305 -14.482 -9.455 1.00 73.62 95 LEU A CA 1
ATOM 712 C C . LEU A 1 95 ? 11.667 -15.060 -9.053 1.00 73.62 95 LEU A C 1
ATOM 714 O O . LEU A 1 95 ? 11.845 -16.275 -9.015 1.00 73.62 95 LEU A O 1
ATOM 718 N N . THR A 1 96 ? 12.608 -14.171 -8.750 1.00 68.06 96 THR A N 1
ATOM 719 C CA . THR A 1 96 ? 13.904 -14.497 -8.166 1.00 68.06 96 THR A CA 1
ATOM 720 C C . THR A 1 96 ? 14.014 -13.666 -6.899 1.00 68.06 96 THR A C 1
ATOM 722 O O . THR A 1 96 ? 14.035 -12.437 -7.027 1.00 68.06 96 THR A O 1
ATOM 725 N N . PRO A 1 97 ? 14.046 -14.285 -5.706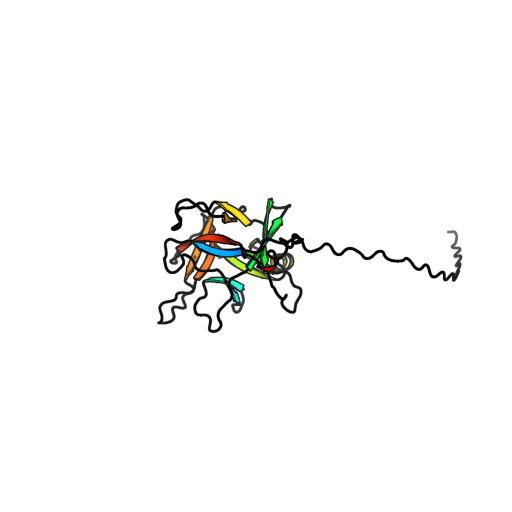 1.00 63.19 97 PRO A N 1
ATOM 726 C CA . PRO A 1 97 ? 14.245 -13.550 -4.469 1.00 63.19 97 PRO A CA 1
ATOM 727 C C . PRO A 1 97 ? 15.479 -12.652 -4.599 1.00 63.19 97 PRO A C 1
ATOM 729 O O . PRO A 1 97 ? 16.479 -13.079 -5.197 1.00 63.19 97 PRO A O 1
ATOM 732 N N . PRO A 1 98 ? 15.430 -11.405 -4.105 1.00 61.38 98 PRO A N 1
ATOM 733 C CA . PRO A 1 98 ? 16.652 -10.636 -3.944 1.00 61.38 98 PRO A CA 1
ATOM 734 C C . PRO A 1 98 ? 17.625 -11.456 -3.075 1.00 61.38 98 PRO A C 1
ATOM 736 O O . PRO A 1 98 ? 17.211 -12.314 -2.303 1.00 61.38 98 PRO A O 1
ATOM 739 N N . GLY A 1 99 ? 18.936 -11.294 -3.285 1.00 61.62 99 GLY A N 1
ATOM 740 C CA . GLY A 1 99 ? 19.960 -12.184 -2.705 1.00 61.62 99 GLY A CA 1
ATOM 741 C C . GLY A 1 99 ? 20.006 -12.218 -1.170 1.00 61.62 99 GLY A C 1
ATOM 742 O O . GLY A 1 99 ? 20.802 -12.956 -0.593 1.00 61.62 99 GLY A O 1
ATOM 743 N N . ASP A 1 100 ? 19.183 -11.406 -0.521 1.00 63.78 100 ASP A N 1
ATOM 744 C CA . ASP A 1 100 ? 18.784 -11.483 0.863 1.00 63.78 100 ASP A CA 1
ATOM 745 C C . ASP A 1 100 ? 17.385 -12.124 0.949 1.00 63.78 100 ASP A C 1
ATOM 747 O O . ASP A 1 100 ? 16.403 -11.527 0.522 1.00 63.78 100 ASP A O 1
ATOM 751 N N . ASP A 1 101 ? 17.295 -13.342 1.501 1.00 66.44 101 ASP A N 1
ATOM 752 C CA . ASP A 1 101 ? 16.041 -14.078 1.768 1.00 66.44 101 ASP A CA 1
ATOM 753 C C . ASP A 1 101 ? 15.191 -13.363 2.837 1.00 66.44 101 ASP A C 1
ATOM 755 O O . ASP A 1 101 ? 14.983 -13.866 3.943 1.00 66.44 101 ASP A O 1
ATOM 759 N N . VAL A 1 102 ? 14.766 -12.139 2.545 1.00 80.81 102 VAL A N 1
ATOM 760 C CA . VAL A 1 102 ? 14.118 -11.254 3.498 1.00 80.81 102 VAL A CA 1
ATOM 761 C C . VAL A 1 102 ? 12.684 -11.013 3.078 1.00 80.81 102 VAL A C 1
ATOM 763 O O . VAL A 1 102 ? 12.378 -10.831 1.899 1.00 80.81 102 VAL A O 1
ATOM 766 N N . ASP A 1 103 ? 11.799 -11.034 4.067 1.00 88.88 103 ASP A N 1
ATOM 767 C CA . ASP A 1 103 ? 10.390 -10.770 3.857 1.00 88.88 103 ASP A CA 1
ATOM 768 C C . ASP A 1 103 ? 10.160 -9.282 3.571 1.00 88.88 103 ASP A C 1
ATOM 770 O O . ASP A 1 103 ? 10.727 -8.398 4.218 1.00 88.88 103 ASP A O 1
ATOM 774 N N . HIS A 1 104 ? 9.316 -9.014 2.586 1.00 92.81 104 HIS A N 1
ATOM 775 C CA . HIS A 1 104 ? 8.917 -7.675 2.185 1.00 92.81 104 HIS A CA 1
ATOM 776 C C . HIS A 1 104 ? 7.400 -7.622 2.162 1.00 92.81 104 HIS A C 1
ATOM 778 O O . HIS A 1 104 ? 6.774 -8.357 1.394 1.00 92.81 104 HIS A O 1
ATOM 784 N N . ALA A 1 105 ? 6.818 -6.721 2.947 1.00 96.12 105 ALA A N 1
ATOM 785 C CA . ALA A 1 105 ? 5.385 -6.481 2.946 1.00 96.12 105 ALA A CA 1
ATOM 786 C C . ALA A 1 105 ? 5.081 -5.001 2.760 1.00 96.12 105 ALA A C 1
ATOM 788 O O . ALA A 1 105 ? 5.819 -4.123 3.210 1.00 96.12 105 ALA A O 1
ATOM 789 N N . LEU A 1 106 ? 3.957 -4.723 2.111 1.00 97.81 106 LEU A N 1
ATOM 790 C CA . LEU A 1 106 ? 3.436 -3.371 2.056 1.00 97.81 106 LEU A CA 1
ATOM 791 C C . LEU A 1 106 ? 2.876 -2.991 3.423 1.00 97.81 106 LEU A C 1
ATOM 793 O O . LEU A 1 106 ? 2.247 -3.812 4.085 1.00 97.81 106 LEU A O 1
ATOM 797 N N . ALA A 1 107 ? 3.076 -1.744 3.826 1.00 97.75 107 ALA A N 1
ATOM 798 C CA . ALA A 1 107 ? 2.616 -1.220 5.100 1.00 97.75 107 ALA A CA 1
ATOM 799 C C . ALA A 1 107 ? 2.117 0.217 4.957 1.00 97.75 107 ALA A C 1
ATOM 801 O O . ALA A 1 107 ? 2.552 0.967 4.080 1.00 97.75 107 ALA A O 1
ATOM 802 N N . 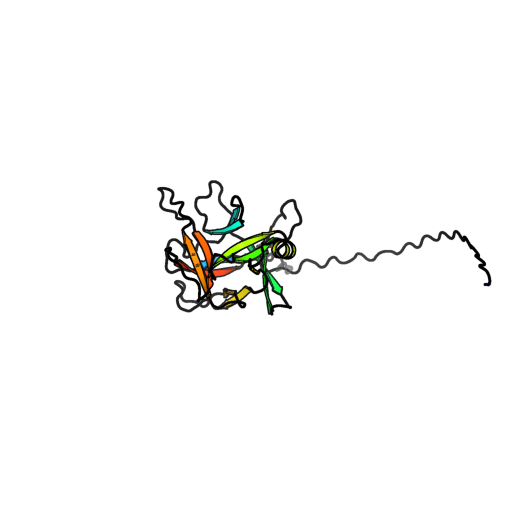LEU A 1 108 ? 1.227 0.612 5.861 1.00 97.44 108 LEU A N 1
ATOM 803 C CA . LEU A 1 108 ? 0.914 2.008 6.128 1.00 97.44 108 LEU A CA 1
ATOM 804 C C . LEU A 1 108 ? 1.807 2.515 7.256 1.00 97.44 108 LEU A C 1
ATOM 806 O O . LEU A 1 108 ? 1.706 2.060 8.397 1.00 97.44 108 LEU A O 1
ATOM 810 N N . VAL A 1 109 ? 2.678 3.465 6.923 1.00 95.25 109 VAL A N 1
ATOM 811 C CA . VAL A 1 109 ? 3.627 4.076 7.854 1.00 95.25 109 VAL A CA 1
ATOM 812 C C . VAL A 1 109 ? 3.179 5.501 8.165 1.00 95.25 109 VAL A C 1
ATOM 814 O O . VAL A 1 109 ? 3.165 6.370 7.297 1.00 95.25 109 VAL A O 1
ATOM 817 N N . GLY A 1 110 ? 2.776 5.746 9.409 1.00 93.44 110 GLY A N 1
ATOM 818 C CA . GLY A 1 110 ? 2.285 7.043 9.876 1.00 93.44 110 GLY A CA 1
ATOM 819 C C . GLY A 1 110 ? 3.238 7.681 10.872 1.00 93.44 110 GLY A C 1
ATOM 820 O O . GLY A 1 110 ? 3.605 7.041 11.854 1.00 93.44 110 GLY A O 1
ATOM 821 N N . SER A 1 111 ? 3.601 8.948 10.674 1.00 90.50 111 SER A N 1
ATOM 822 C CA . SER A 1 111 ? 4.373 9.703 11.667 1.00 90.50 111 SER A CA 1
ATOM 823 C C . SER A 1 111 ? 3.448 10.450 12.637 1.00 90.50 111 SER A C 1
ATOM 825 O O . SER A 1 111 ? 2.356 10.881 12.247 1.00 90.50 111 SER A O 1
ATOM 827 N N . PRO A 1 112 ? 3.871 10.683 13.893 1.00 85.00 112 PRO A N 1
ATOM 828 C CA . PRO A 1 112 ? 3.060 11.434 14.851 1.00 85.00 112 PRO A CA 1
ATOM 829 C C . PRO A 1 112 ? 2.803 12.886 14.405 1.00 85.00 112 PRO A C 1
ATOM 831 O O . PRO A 1 112 ? 1.835 13.508 14.839 1.00 85.00 112 PRO A O 1
ATOM 834 N N . GLN A 1 113 ? 3.640 13.436 13.521 1.00 85.75 113 GLN A N 1
ATOM 835 C CA . GLN A 1 113 ? 3.486 14.782 12.967 1.00 85.75 113 GLN A CA 1
ATOM 836 C C . GLN A 1 113 ? 2.494 14.840 11.797 1.00 85.75 113 GLN A C 1
ATOM 838 O O . GLN A 1 113 ? 1.945 15.908 11.536 1.00 85.75 113 GLN A O 1
ATOM 843 N N . ALA A 1 114 ? 2.248 13.723 11.105 1.00 82.94 114 ALA A N 1
ATOM 844 C CA . ALA A 1 114 ? 1.421 13.677 9.897 1.00 82.94 114 ALA A CA 1
ATOM 845 C C . ALA A 1 114 ? -0.098 13.630 10.167 1.00 82.94 114 ALA A C 1
ATOM 847 O O . ALA A 1 114 ? -0.880 13.648 9.220 1.00 82.94 114 ALA A O 1
ATOM 848 N N . GLN A 1 115 ? -0.523 13.599 11.440 1.00 85.62 115 GLN A N 1
ATOM 849 C CA . GLN A 1 115 ? -1.918 13.771 11.885 1.00 85.62 115 GLN A CA 1
ATOM 850 C C . GLN A 1 115 ? -2.959 12.991 11.051 1.00 85.62 115 GLN A C 1
ATOM 852 O O . GLN A 1 115 ? -3.909 13.572 10.531 1.00 85.62 115 GLN A O 1
ATOM 857 N N . GLY A 1 116 ? -2.789 11.672 10.922 1.00 89.75 116 GLY A N 1
ATOM 858 C CA . GLY A 1 116 ? -3.738 10.799 10.212 1.00 89.75 116 GLY A CA 1
ATOM 859 C C . GLY A 1 116 ? -3.468 10.641 8.711 1.00 89.75 116 GLY A C 1
ATOM 860 O O . GLY A 1 116 ? -4.296 10.088 7.988 1.00 89.75 116 GLY A O 1
ATOM 861 N N . LEU A 1 117 ? -2.327 11.125 8.217 1.00 93.88 117 LEU A N 1
ATOM 862 C CA . LEU A 1 117 ? -1.806 10.760 6.902 1.00 93.88 117 LEU A CA 1
ATOM 863 C C . LEU A 1 117 ? -0.716 9.692 7.056 1.00 93.88 117 LEU A C 1
ATOM 865 O O . LEU A 1 117 ? 0.232 9.879 7.819 1.00 93.88 117 LEU A O 1
ATOM 869 N N . MET A 1 118 ? -0.857 8.582 6.334 1.00 95.50 118 MET A N 1
ATOM 870 C CA . MET A 1 118 ? 0.075 7.454 6.379 1.00 95.50 118 MET A CA 1
ATOM 871 C C . MET A 1 118 ? 0.609 7.144 4.984 1.00 95.50 118 MET A C 1
ATOM 873 O O . MET A 1 118 ? -0.161 7.015 4.030 1.00 95.50 118 MET A O 1
ATOM 877 N N . THR A 1 119 ? 1.925 7.023 4.869 1.00 95.06 119 THR A N 1
ATOM 878 C CA . THR A 1 119 ? 2.620 6.666 3.632 1.00 95.06 119 THR A CA 1
ATOM 879 C C . THR A 1 119 ? 2.395 5.192 3.324 1.00 95.06 119 THR A C 1
ATOM 881 O O . THR A 1 119 ? 2.522 4.355 4.217 1.00 95.06 119 THR A O 1
ATOM 884 N N . PHE A 1 120 ? 2.065 4.865 2.072 1.00 97.44 120 PHE A N 1
ATOM 885 C CA . PHE A 1 120 ? 2.050 3.479 1.620 1.00 97.44 120 PHE A CA 1
ATOM 886 C C . PHE A 1 120 ? 3.458 3.079 1.188 1.00 97.44 120 PHE A C 1
ATOM 888 O O . PHE A 1 120 ? 4.010 3.653 0.248 1.00 97.44 120 PHE A O 1
ATOM 895 N N . SER A 1 121 ? 4.043 2.118 1.892 1.00 96.38 121 SER A N 1
ATOM 896 C CA . SER A 1 121 ? 5.470 1.818 1.808 1.00 96.38 121 SER A CA 1
ATOM 897 C C . SER A 1 121 ? 5.716 0.328 1.642 1.00 96.38 121 SER A C 1
ATOM 899 O O . SER A 1 121 ? 4.944 -0.485 2.138 1.00 96.38 121 SER A O 1
ATOM 901 N N . ASP A 1 122 ? 6.813 -0.033 0.981 1.00 95.44 122 ASP A N 1
ATOM 902 C CA . ASP A 1 122 ? 7.356 -1.394 1.043 1.00 95.44 122 ASP A CA 1
ATOM 903 C C . ASP A 1 122 ? 8.332 -1.486 2.218 1.00 95.44 122 ASP A C 1
ATOM 905 O O . ASP A 1 122 ? 9.293 -0.719 2.299 1.00 95.44 122 ASP A O 1
ATOM 909 N N . VAL A 1 123 ? 8.075 -2.407 3.141 1.00 94.62 123 VAL A N 1
ATOM 910 C CA . VAL A 1 123 ? 8.827 -2.552 4.384 1.00 94.62 123 VAL A CA 1
ATOM 911 C C . VAL A 1 123 ? 9.492 -3.920 4.425 1.00 94.62 123 VAL A C 1
ATOM 913 O O . VAL A 1 123 ? 8.842 -4.962 4.360 1.00 94.62 123 VAL A O 1
ATOM 916 N N . LYS A 1 124 ? 10.814 -3.887 4.583 1.00 92.56 124 LYS A N 1
ATOM 917 C CA . LYS A 1 124 ? 11.656 -5.056 4.825 1.00 92.56 124 LYS A CA 1
ATOM 918 C C . LYS A 1 124 ? 11.510 -5.515 6.278 1.00 92.56 124 LYS A C 1
ATOM 920 O O . LYS A 1 124 ? 11.640 -4.684 7.177 1.00 92.56 124 LYS A O 1
ATOM 925 N N . ASP A 1 125 ? 11.280 -6.808 6.499 1.00 92.94 125 ASP A N 1
ATOM 926 C CA . ASP A 1 125 ? 11.044 -7.418 7.817 1.00 92.94 125 ASP A CA 1
ATOM 927 C C . ASP A 1 125 ? 10.049 -6.603 8.666 1.00 92.94 125 ASP A C 1
ATOM 929 O O . ASP A 1 125 ? 10.427 -6.054 9.710 1.00 92.94 125 ASP A O 1
ATOM 933 N N . PRO A 1 126 ? 8.776 -6.483 8.247 1.00 94.00 126 PRO A N 1
ATOM 934 C CA . PRO A 1 126 ? 7.838 -5.511 8.810 1.00 94.00 126 PRO A CA 1
ATOM 935 C C . PRO A 1 126 ? 7.653 -5.645 10.331 1.00 94.00 126 PRO A C 1
ATOM 937 O O . PRO A 1 126 ? 7.607 -4.635 11.033 1.00 94.00 126 PRO A O 1
ATOM 940 N N . ALA A 1 127 ? 7.677 -6.872 10.866 1.00 92.75 127 ALA A N 1
ATOM 941 C CA . ALA A 1 127 ? 7.628 -7.126 12.307 1.00 92.75 127 ALA A CA 1
ATOM 942 C C . ALA A 1 127 ? 8.822 -6.523 13.071 1.00 92.75 127 ALA A C 1
ATOM 944 O O . ALA A 1 127 ? 8.652 -5.943 14.146 1.00 92.75 127 ALA A O 1
ATOM 945 N N . THR A 1 128 ? 10.030 -6.629 12.513 1.00 93.31 128 THR A N 1
ATOM 946 C CA . THR A 1 128 ? 11.244 -6.040 13.096 1.00 93.31 128 THR A CA 1
ATOM 947 C C . THR A 1 128 ? 11.244 -4.527 12.914 1.00 93.31 128 THR A C 1
ATOM 949 O O . THR A 1 128 ? 11.527 -3.794 13.863 1.00 93.31 128 THR A O 1
ATOM 952 N N . ALA A 1 129 ? 10.894 -4.051 11.715 1.00 91.50 129 ALA A N 1
ATOM 953 C CA . ALA A 1 129 ? 10.847 -2.633 11.389 1.00 91.50 129 ALA A CA 1
ATOM 954 C C . ALA A 1 129 ? 9.882 -1.880 12.311 1.00 91.50 129 ALA A C 1
ATOM 956 O O . ALA A 1 129 ? 10.268 -0.869 12.892 1.00 91.50 129 ALA A O 1
ATOM 957 N N . ALA A 1 130 ? 8.674 -2.405 12.533 1.00 91.19 130 ALA A N 1
ATOM 958 C CA . ALA A 1 130 ? 7.686 -1.797 13.419 1.00 91.19 130 ALA A CA 1
ATOM 959 C C . ALA A 1 130 ? 8.182 -1.645 14.867 1.00 91.19 130 ALA A C 1
ATOM 961 O O . ALA A 1 130 ? 7.880 -0.646 15.518 1.00 91.19 130 ALA A O 1
ATOM 962 N N . GLY A 1 131 ? 8.997 -2.586 15.357 1.00 90.44 131 GLY A N 1
ATOM 963 C CA . GLY A 1 131 ? 9.623 -2.507 16.680 1.00 90.44 131 GLY A CA 1
ATOM 964 C C . GLY A 1 131 ? 10.772 -1.494 16.787 1.00 90.44 131 GLY A C 1
ATOM 965 O O . GLY A 1 131 ? 11.159 -1.134 17.898 1.00 90.44 131 GLY A O 1
ATOM 966 N N . ALA A 1 132 ? 11.316 -1.032 15.658 1.00 91.44 132 ALA A N 1
ATOM 967 C CA . ALA A 1 132 ? 12.446 -0.105 15.598 1.00 91.44 132 ALA A CA 1
ATOM 968 C C . ALA A 1 132 ? 12.037 1.360 15.359 1.00 91.44 132 ALA A C 1
ATOM 970 O O . ALA A 1 132 ? 12.893 2.249 15.389 1.00 91.44 132 ALA A O 1
ATOM 971 N N . LEU A 1 133 ? 10.753 1.633 15.106 1.00 89.81 133 LEU A N 1
ATOM 972 C CA . LEU A 1 133 ? 10.288 2.979 14.780 1.00 89.81 133 LEU A CA 1
ATOM 973 C C . LEU A 1 133 ? 10.248 3.908 16.006 1.00 89.81 133 LEU A C 1
ATOM 975 O O . LEU A 1 133 ? 10.033 3.455 17.134 1.00 89.81 133 LEU A O 1
ATOM 979 N N . PRO A 1 134 ? 10.410 5.232 15.807 1.00 91.12 134 PRO A N 1
ATOM 980 C CA . PRO A 1 134 ? 10.261 6.208 16.880 1.00 91.12 134 PRO A CA 1
ATOM 981 C C . PRO A 1 134 ? 8.892 6.113 17.560 1.00 91.12 134 PRO A C 1
ATOM 983 O O . PRO A 1 134 ? 7.878 5.853 16.909 1.00 91.12 134 PRO A O 1
ATOM 986 N N . GLN A 1 135 ? 8.845 6.401 18.863 1.00 90.88 135 GLN A N 1
ATOM 987 C CA . GLN A 1 135 ? 7.598 6.384 19.628 1.00 90.88 135 GLN A CA 1
ATOM 988 C C . GLN A 1 135 ? 6.514 7.254 18.968 1.00 90.88 135 GLN A C 1
ATOM 990 O O . GLN A 1 135 ? 6.757 8.406 18.608 1.00 90.88 135 GLN A O 1
ATOM 995 N N . GLY A 1 136 ? 5.305 6.701 18.853 1.00 88.38 136 GLY A N 1
ATOM 996 C CA . GLY A 1 136 ? 4.160 7.371 18.229 1.00 88.38 136 GLY A CA 1
ATOM 997 C C . GLY A 1 136 ? 4.102 7.232 16.707 1.00 88.38 136 GLY A C 1
ATOM 998 O O . GLY A 1 136 ? 3.150 7.717 16.103 1.00 88.38 136 GLY A O 1
ATOM 999 N N . THR A 1 137 ? 5.080 6.566 16.092 1.00 92.44 137 THR A N 1
ATOM 1000 C CA . THR A 1 137 ? 5.005 6.152 14.686 1.00 92.44 137 THR A CA 1
ATOM 1001 C C . THR A 1 137 ? 4.164 4.883 14.582 1.00 92.44 137 THR A C 1
ATOM 1003 O O . THR A 1 137 ? 4.267 3.992 15.424 1.00 92.44 137 THR A O 1
ATOM 1006 N N . THR A 1 138 ? 3.335 4.805 13.550 1.00 93.50 138 THR A N 1
ATOM 1007 C CA . THR A 1 138 ? 2.563 3.610 13.201 1.00 93.50 138 THR A CA 1
ATOM 1008 C C . THR A 1 138 ? 3.227 2.920 12.019 1.00 93.50 138 THR A C 1
ATOM 1010 O O . THR A 1 138 ? 3.683 3.593 11.099 1.00 93.50 138 THR A O 1
ATOM 1013 N N . CYS A 1 139 ? 3.271 1.592 12.036 1.00 96.12 139 CYS A N 1
ATOM 1014 C CA . CYS A 1 139 ? 3.579 0.759 10.880 1.00 96.12 139 CYS A CA 1
ATOM 1015 C C . CYS A 1 139 ? 2.627 -0.425 10.924 1.00 96.12 139 CYS A C 1
ATOM 1017 O O . CYS A 1 139 ? 2.781 -1.306 11.769 1.00 96.12 139 CYS A O 1
ATOM 1019 N N . ASP A 1 140 ? 1.610 -0.392 10.071 1.00 97.19 140 ASP A N 1
ATOM 1020 C CA . ASP A 1 140 ? 0.613 -1.451 9.983 1.00 97.19 140 ASP A CA 1
ATOM 1021 C C . ASP A 1 140 ? 0.660 -2.099 8.601 1.00 97.19 140 ASP A C 1
ATOM 1023 O O . ASP A 1 140 ? 0.385 -1.458 7.587 1.00 97.19 140 ASP A O 1
ATOM 1027 N N . TRP A 1 141 ? 1.015 -3.379 8.574 1.00 97.75 141 TRP A N 1
ATOM 1028 C CA . TRP A 1 141 ? 1.019 -4.222 7.379 1.00 97.75 141 TRP A CA 1
ATOM 1029 C C . TRP A 1 141 ? -0.053 -5.319 7.432 1.00 97.75 141 TRP A C 1
ATOM 1031 O O . TRP A 1 141 ? -0.178 -6.095 6.492 1.00 97.75 141 TRP A O 1
ATOM 1041 N N . THR A 1 142 ? -0.828 -5.387 8.520 1.00 97.81 142 THR A N 1
ATOM 1042 C CA . THR A 1 142 ? -1.682 -6.533 8.883 1.00 97.81 142 THR A CA 1
ATOM 1043 C C . THR A 1 142 ? -3.178 -6.256 8.779 1.00 97.81 142 THR A C 1
ATOM 1045 O O . THR A 1 142 ? -3.982 -7.188 8.831 1.00 97.81 142 THR A O 1
ATOM 1048 N N . SER A 1 143 ? -3.579 -4.990 8.645 1.00 97.56 143 SER A N 1
ATOM 1049 C CA . SER A 1 143 ? -4.994 -4.585 8.666 1.00 97.56 143 SER A CA 1
ATOM 1050 C C . SER A 1 143 ? -5.555 -4.203 7.296 1.00 97.56 143 SER A C 1
ATOM 1052 O O . SER A 1 143 ? -6.570 -3.501 7.213 1.00 97.56 143 SER A O 1
ATOM 1054 N N . PHE A 1 144 ? -4.923 -4.634 6.204 1.00 98.00 144 PHE A N 1
ATOM 1055 C CA . PHE A 1 144 ? -5.517 -4.468 4.881 1.00 98.00 144 PHE A CA 1
ATOM 1056 C C . PHE A 1 144 ? -6.721 -5.388 4.704 1.00 98.00 144 PHE A C 1
ATOM 1058 O O . PHE A 1 144 ? -6.855 -6.411 5.372 1.00 98.00 144 PHE A O 1
ATOM 1065 N N . VAL A 1 145 ? -7.605 -5.035 3.778 1.00 97.00 145 VAL A N 1
ATOM 1066 C CA . VAL A 1 145 ? -8.739 -5.875 3.378 1.00 97.00 145 VAL A CA 1
ATOM 1067 C C . VAL A 1 145 ? -8.938 -5.816 1.873 1.00 97.00 145 VAL A C 1
ATOM 1069 O O . VAL A 1 145 ? -8.572 -4.833 1.231 1.00 97.00 145 VAL A O 1
ATOM 1072 N N . ILE A 1 146 ? -9.558 -6.851 1.313 1.00 94.62 146 ILE A N 1
ATOM 1073 C CA . ILE A 1 146 ? -10.111 -6.792 -0.041 1.00 94.62 146 ILE A CA 1
ATOM 1074 C C . ILE A 1 146 ? -11.557 -6.321 0.094 1.00 94.62 146 ILE A C 1
ATOM 1076 O O . ILE A 1 146 ? -12.375 -6.991 0.724 1.00 94.62 146 ILE A O 1
ATOM 1080 N N . ALA A 1 147 ? -11.853 -5.154 -0.464 1.00 91.31 147 ALA A N 1
ATOM 1081 C CA . ALA A 1 147 ? -13.173 -4.542 -0.465 1.00 91.31 147 ALA A CA 1
ATOM 1082 C C . ALA A 1 147 ? -13.721 -4.437 -1.894 1.00 91.31 147 ALA A C 1
ATOM 1084 O O . ALA A 1 147 ? -12.997 -4.625 -2.872 1.00 91.31 147 ALA A O 1
ATOM 1085 N N . GLU A 1 148 ? -15.009 -4.129 -2.022 1.00 87.31 148 GLU A N 1
ATOM 1086 C CA . GLU A 1 148 ? -15.556 -3.673 -3.299 1.00 87.31 148 GLU A CA 1
ATOM 1087 C C . GLU A 1 148 ? -15.180 -2.209 -3.502 1.00 87.31 148 GLU A C 1
ATOM 1089 O O . GLU A 1 148 ? -15.393 -1.376 -2.615 1.00 87.31 148 GLU A O 1
ATOM 1094 N N . ALA A 1 149 ? -14.652 -1.897 -4.681 1.00 80.62 149 ALA A N 1
ATOM 1095 C CA . ALA A 1 149 ? -14.367 -0.527 -5.040 1.00 80.62 149 ALA A CA 1
ATOM 1096 C C . ALA A 1 149 ? -15.677 0.290 -5.089 1.00 80.62 149 ALA A C 1
ATOM 1098 O O . ALA A 1 149 ? -16.705 -0.229 -5.540 1.00 80.62 149 ALA A O 1
ATOM 1099 N N . PRO A 1 150 ? -15.669 1.541 -4.604 1.00 77.19 150 PRO A N 1
ATOM 1100 C CA . PRO A 1 150 ? -16.877 2.356 -4.520 1.00 77.19 150 PRO A CA 1
ATOM 1101 C C . PRO A 1 150 ? -17.488 2.661 -5.907 1.00 77.19 150 PRO A C 1
ATOM 1103 O O . PRO A 1 150 ? -16.842 2.569 -6.942 1.00 77.19 150 PRO A O 1
ATOM 1106 N N . ASP A 1 151 ? -18.773 3.024 -5.974 1.00 68.56 151 ASP A N 1
ATOM 1107 C CA . ASP A 1 151 ? -19.467 3.230 -7.267 1.00 68.56 151 ASP A CA 1
ATOM 1108 C C . ASP A 1 151 ? -19.032 4.516 -8.012 1.00 68.56 151 ASP A C 1
ATOM 1110 O O . ASP A 1 151 ? -19.564 4.865 -9.065 1.00 68.56 151 ASP A O 1
ATOM 1114 N N . ASN A 1 152 ? -18.089 5.278 -7.460 1.00 60.50 152 ASN A N 1
ATOM 1115 C CA . ASN A 1 152 ? -17.608 6.551 -8.002 1.00 60.50 152 ASN A CA 1
ATOM 1116 C C . ASN A 1 152 ? -16.393 6.398 -8.934 1.00 60.50 152 ASN A C 1
ATOM 1118 O O . ASN A 1 152 ? -15.832 7.418 -9.360 1.00 60.50 152 ASN A O 1
ATOM 1122 N N . ASN A 1 153 ? -16.018 5.161 -9.249 1.00 60.50 153 ASN A N 1
ATOM 1123 C CA . ASN A 1 153 ? -14.880 4.819 -10.088 1.00 60.50 153 ASN A CA 1
ATOM 1124 C C . ASN A 1 153 ? -15.198 5.061 -11.561 1.00 60.50 153 ASN A C 1
ATOM 1126 O O . ASN A 1 153 ? -16.322 4.860 -12.023 1.00 60.50 153 ASN A O 1
ATOM 1130 N N . SER A 1 154 ? -14.171 5.405 -12.328 1.00 61.91 154 SER A N 1
ATOM 1131 C CA . SER A 1 154 ? -14.266 5.647 -13.772 1.00 61.91 154 SER A CA 1
ATOM 1132 C C . SER A 1 154 ? -14.633 4.387 -14.578 1.00 61.91 154 SER A C 1
ATOM 1134 O O . SER A 1 154 ? -14.990 4.494 -15.748 1.00 61.91 154 SER A O 1
ATOM 1136 N N . GLU A 1 155 ? -14.553 3.199 -13.964 1.00 62.62 155 GLU A N 1
ATOM 1137 C CA . GLU A 1 155 ? -14.663 1.892 -14.633 1.00 62.62 155 GLU A CA 1
ATOM 1138 C C . GLU A 1 155 ? -16.014 1.177 -14.463 1.00 62.62 155 GLU A C 1
ATOM 1140 O O . GLU A 1 155 ? -16.182 0.062 -14.955 1.00 62.62 155 GLU A O 1
ATOM 1145 N N . GLY A 1 156 ? -16.996 1.798 -13.798 1.00 54.56 156 GLY A N 1
ATOM 1146 C CA . GLY A 1 156 ? -18.404 1.362 -13.812 1.00 54.56 156 GLY A CA 1
ATOM 1147 C C . GLY A 1 156 ? -18.712 -0.042 -13.262 1.00 54.56 156 GLY A C 1
ATOM 1148 O O . GLY A 1 156 ? -19.856 -0.482 -13.357 1.00 54.56 156 GLY A O 1
ATOM 1149 N N . SER A 1 157 ? -17.734 -0.751 -12.687 1.00 60.00 157 SER A N 1
ATOM 1150 C CA . SER A 1 157 ? -17.894 -2.086 -12.101 1.00 60.00 157 SER A CA 1
ATOM 1151 C C . SER A 1 157 ? -17.220 -2.183 -10.731 1.00 60.00 157 SER A C 1
ATOM 1153 O O . SER A 1 157 ? -16.161 -1.597 -10.500 1.00 60.00 157 SER A O 1
ATOM 1155 N N . LYS A 1 158 ? -17.851 -2.940 -9.824 1.00 78.12 158 LYS A N 1
ATOM 1156 C CA . LYS A 1 158 ? -17.357 -3.252 -8.477 1.00 78.12 158 LYS A CA 1
ATOM 1157 C C . LYS A 1 158 ? -16.172 -4.212 -8.564 1.00 78.12 158 LYS A C 1
ATOM 1159 O O . LYS A 1 158 ? -16.332 -5.427 -8.481 1.00 78.12 158 LYS A O 1
ATOM 1164 N N . GLN A 1 159 ? -14.991 -3.668 -8.817 1.00 86.56 159 GLN A N 1
ATOM 1165 C CA . GLN A 1 159 ? -13.747 -4.433 -8.833 1.00 86.56 159 GLN A CA 1
ATOM 1166 C C . GLN A 1 159 ? -13.214 -4.625 -7.403 1.00 86.56 159 GLN A C 1
ATOM 1168 O O . GLN A 1 159 ? -13.479 -3.781 -6.543 1.00 86.56 159 GLN A O 1
ATOM 1173 N N . PRO A 1 160 ? -12.475 -5.715 -7.123 1.00 92.44 160 PRO A N 1
ATOM 1174 C CA . PRO A 1 160 ? -11.812 -5.883 -5.837 1.00 92.44 160 PRO A CA 1
ATOM 1175 C C . PRO A 1 160 ? -10.734 -4.809 -5.670 1.00 92.44 160 PRO A C 1
ATOM 1177 O O . PRO A 1 160 ? -9.836 -4.678 -6.505 1.00 92.44 160 PRO A O 1
ATOM 1180 N N . CYS A 1 161 ? -10.808 -4.053 -4.581 1.00 94.38 161 CYS A N 1
ATOM 1181 C CA . CYS A 1 161 ? -9.835 -3.027 -4.245 1.00 94.38 161 CYS A CA 1
ATOM 1182 C C . CYS A 1 161 ? -9.229 -3.243 -2.862 1.00 94.38 161 CYS A C 1
ATOM 1184 O O . CYS A 1 161 ? -9.800 -3.902 -1.992 1.00 94.38 161 CYS A O 1
ATOM 1186 N N . LEU A 1 162 ? -8.064 -2.647 -2.651 1.00 97.00 162 LEU A N 1
ATOM 1187 C CA . LEU A 1 162 ? -7.418 -2.584 -1.358 1.00 97.00 162 LEU A CA 1
ATOM 1188 C C . LEU A 1 162 ? -8.178 -1.612 -0.457 1.00 97.00 162 LEU A C 1
ATOM 1190 O O . LEU A 1 162 ? -8.366 -0.446 -0.797 1.00 97.00 162 LEU A O 1
ATOM 1194 N N . GLY A 1 163 ? -8.589 -2.082 0.711 1.00 96.50 163 GLY A N 1
ATOM 1195 C CA . GLY A 1 163 ? -9.088 -1.268 1.811 1.00 96.50 163 GLY A CA 1
ATOM 1196 C C . GLY A 1 163 ? -8.183 -1.379 3.034 1.00 96.50 163 GLY A C 1
ATOM 1197 O O . GLY A 1 163 ? -7.231 -2.160 3.058 1.00 96.50 163 GLY A O 1
ATOM 1198 N N . TYR A 1 164 ? -8.513 -0.613 4.069 1.00 96.12 164 TYR A N 1
ATOM 1199 C CA . TYR A 1 164 ? -7.819 -0.624 5.352 1.00 96.12 164 TYR A CA 1
ATOM 1200 C C . TYR A 1 164 ? -8.846 -0.665 6.486 1.00 96.12 164 TYR A C 1
ATOM 1202 O O . TYR A 1 164 ? -9.680 0.230 6.601 1.00 96.12 164 TYR A O 1
ATOM 1210 N N . ALA A 1 165 ? -8.823 -1.730 7.288 1.00 94.62 165 ALA A N 1
ATOM 1211 C CA . ALA A 1 165 ? -9.850 -2.002 8.294 1.00 94.62 165 ALA A CA 1
ATOM 1212 C C . ALA A 1 165 ? -9.612 -1.288 9.629 1.00 94.62 165 ALA A C 1
ATOM 1214 O O . ALA A 1 165 ? -10.565 -1.038 10.365 1.00 94.62 165 ALA A O 1
ATOM 1215 N N . ALA A 1 166 ? -8.362 -0.948 9.949 1.00 90.44 166 ALA A N 1
ATOM 1216 C CA . ALA A 1 166 ? -8.016 -0.347 11.235 1.00 90.44 166 ALA A CA 1
ATOM 1217 C C . ALA A 1 166 ? -8.288 1.169 11.308 1.00 90.44 166 ALA A C 1
ATOM 1219 O O . ALA A 1 166 ? -8.133 1.766 12.373 1.00 90.44 166 ALA A O 1
ATOM 1220 N N . GLY A 1 167 ? -8.730 1.808 10.218 1.00 87.69 167 GLY A N 1
ATOM 1221 C CA . GLY A 1 167 ? -8.978 3.248 10.196 1.00 87.69 167 GLY A CA 1
ATOM 1222 C C . GLY A 1 167 ? -10.093 3.678 9.249 1.00 87.69 167 GLY A C 1
ATOM 1223 O O . GLY A 1 167 ? -10.323 3.081 8.203 1.00 87.69 167 GLY A O 1
ATOM 1224 N N . ASN A 1 168 ? -10.758 4.781 9.596 1.00 91.00 168 ASN A N 1
ATOM 1225 C CA . ASN A 1 168 ? -11.710 5.447 8.710 1.00 91.00 168 ASN A CA 1
ATOM 1226 C C . ASN A 1 168 ? -10.956 6.425 7.809 1.00 91.00 168 ASN A C 1
ATOM 1228 O O . ASN A 1 168 ? -10.407 7.421 8.283 1.00 91.00 168 ASN A O 1
ATOM 1232 N N . GLY A 1 169 ? -10.938 6.171 6.507 1.00 94.31 169 GLY A N 1
ATOM 1233 C CA . GLY A 1 169 ? -10.161 6.978 5.576 1.00 94.31 169 GLY A CA 1
ATOM 1234 C C . GLY A 1 169 ? -10.406 6.611 4.124 1.00 94.31 169 GLY A C 1
ATOM 1235 O O . GLY A 1 169 ? -11.428 6.019 3.781 1.00 94.31 169 GLY A O 1
ATOM 1236 N N . ARG A 1 170 ? -9.484 7.035 3.265 1.00 95.62 170 ARG A N 1
ATOM 1237 C CA . ARG A 1 170 ? -9.471 6.696 1.842 1.00 95.62 170 ARG A CA 1
ATOM 1238 C C . ARG A 1 170 ? -8.058 6.750 1.286 1.00 95.62 170 ARG A C 1
ATOM 1240 O O . ARG A 1 170 ? -7.213 7.487 1.800 1.00 95.62 170 ARG A O 1
ATOM 1247 N N . TRP A 1 171 ? -7.851 6.051 0.180 1.00 96.88 171 TRP A N 1
ATOM 1248 C CA . TRP A 1 171 ? -6.639 6.179 -0.610 1.00 96.88 171 TRP A CA 1
ATOM 1249 C C . TRP A 1 171 ? -6.609 7.510 -1.361 1.00 96.88 171 TRP A C 1
ATOM 1251 O O . TRP A 1 171 ? -7.608 7.981 -1.920 1.00 96.88 171 TRP A O 1
ATOM 1261 N N . VAL A 1 172 ? -5.440 8.135 -1.345 1.00 96.25 172 VAL A N 1
ATOM 1262 C CA . VAL A 1 172 ? -5.155 9.371 -2.065 1.00 96.25 172 VAL A CA 1
ATOM 1263 C C . VAL A 1 172 ? -3.779 9.287 -2.710 1.00 96.25 172 VAL A C 1
ATOM 1265 O O . VAL A 1 172 ? -2.900 8.575 -2.228 1.00 96.25 172 VAL A O 1
ATOM 1268 N N . ALA A 1 173 ? -3.593 10.032 -3.791 1.00 95.69 173 ALA A N 1
ATOM 1269 C CA . ALA A 1 173 ? -2.313 10.212 -4.451 1.00 95.69 173 ALA A CA 1
ATOM 1270 C C . ALA A 1 173 ? -1.889 11.682 -4.345 1.00 95.69 173 ALA A C 1
ATOM 1272 O O . ALA A 1 173 ? -2.672 12.579 -4.677 1.00 95.69 173 ALA A O 1
ATOM 1273 N N . PHE A 1 174 ? -0.660 11.914 -3.887 1.00 93.31 174 PHE A N 1
ATOM 1274 C CA . PHE A 1 174 ? -0.024 13.229 -3.857 1.00 93.31 174 PHE A CA 1
ATOM 1275 C C . PHE A 1 174 ? 1.014 13.326 -4.968 1.00 93.31 174 PHE A C 1
ATOM 1277 O O . PHE A 1 174 ? 1.783 12.377 -5.147 1.00 93.31 174 PHE A O 1
ATOM 1284 N N . PRO A 1 175 ? 1.068 14.449 -5.693 1.00 90.56 175 PRO A N 1
ATOM 1285 C CA . PRO A 1 175 ? 2.120 14.656 -6.664 1.00 90.56 175 PRO A CA 1
ATOM 1286 C C . PRO A 1 175 ? 3.454 14.828 -5.938 1.00 90.56 175 PRO A C 1
ATOM 1288 O O . PRO A 1 175 ? 3.554 15.545 -4.942 1.00 90.56 175 PRO A O 1
ATOM 1291 N N . SER A 1 176 ? 4.493 14.169 -6.437 1.00 80.38 176 SER A N 1
ATOM 1292 C CA . SER A 1 176 ? 5.826 14.153 -5.823 1.00 80.38 176 SER A CA 1
ATOM 1293 C C . SER A 1 176 ? 6.651 15.403 -6.176 1.00 80.38 176 SER A C 1
ATOM 1295 O O . SER A 1 176 ? 7.784 15.538 -5.725 1.00 80.38 176 SER A O 1
ATOM 1297 N N . GLY A 1 177 ? 6.093 16.331 -6.967 1.00 67.38 177 GLY A N 1
ATOM 1298 C CA . GLY A 1 177 ? 6.699 17.621 -7.322 1.00 67.38 177 GLY A CA 1
ATOM 1299 C C . GLY A 1 177 ? 7.791 17.563 -8.398 1.00 67.38 177 GLY A C 1
ATOM 1300 O O . GLY A 1 177 ? 8.200 18.615 -8.887 1.00 67.38 177 GLY A O 1
ATOM 1301 N N . ASN A 1 178 ? 8.230 16.367 -8.801 1.00 62.06 178 ASN A N 1
ATOM 1302 C CA . ASN A 1 178 ? 9.062 16.161 -9.984 1.00 62.06 178 ASN A CA 1
ATOM 1303 C C . ASN A 1 178 ? 8.169 16.170 -11.225 1.00 62.06 178 ASN A C 1
ATOM 1305 O O . ASN A 1 178 ? 7.698 15.128 -11.676 1.00 62.06 178 ASN A O 1
ATOM 1309 N N . ASN A 1 179 ? 7.914 17.368 -11.738 1.00 55.78 179 ASN A N 1
ATOM 1310 C CA . ASN A 1 179 ? 7.404 17.534 -13.088 1.00 55.78 179 ASN A CA 1
ATOM 1311 C C . ASN A 1 179 ? 8.623 17.668 -13.991 1.00 55.78 179 ASN A C 1
ATOM 1313 O O . ASN A 1 179 ? 9.254 18.726 -14.010 1.00 55.78 179 ASN A O 1
ATOM 1317 N N . ASP A 1 180 ? 8.970 16.602 -14.704 1.00 55.34 180 ASP A N 1
ATOM 1318 C CA . ASP A 1 180 ? 9.818 16.773 -15.877 1.00 55.34 180 ASP A CA 1
ATOM 1319 C C . ASP A 1 180 ? 9.010 17.545 -16.932 1.00 55.34 180 ASP A C 1
ATOM 1321 O O . ASP A 1 180 ? 7.780 17.432 -16.996 1.00 55.34 180 ASP A O 1
ATOM 1325 N N . ASP A 1 181 ? 9.691 18.353 -17.749 1.00 54.72 181 ASP A N 1
ATOM 1326 C CA . ASP A 1 181 ? 9.087 19.238 -18.764 1.00 54.72 181 ASP A CA 1
ATOM 1327 C C . ASP A 1 181 ? 8.178 18.497 -19.780 1.00 54.72 181 ASP A C 1
ATOM 1329 O O . ASP A 1 181 ? 7.437 19.133 -20.532 1.00 54.72 181 ASP A O 1
ATOM 1333 N N . ASP A 1 182 ? 8.193 17.161 -19.767 1.00 58.62 182 ASP A N 1
ATOM 1334 C CA . ASP A 1 182 ? 7.412 16.263 -20.619 1.00 58.62 182 ASP A CA 1
ATOM 1335 C C . ASP A 1 182 ? 5.985 15.964 -20.098 1.00 58.62 182 ASP A C 1
ATOM 1337 O O . ASP A 1 182 ? 5.184 15.364 -20.812 1.00 58.62 182 ASP A O 1
ATOM 1341 N N . GLY A 1 183 ? 5.615 16.438 -18.899 1.00 58.84 183 GLY A N 1
ATOM 1342 C CA . GLY A 1 183 ? 4.226 16.416 -18.404 1.00 58.84 183 GLY A CA 1
ATOM 1343 C C . GLY A 1 183 ? 3.781 15.142 -17.672 1.00 58.84 183 GLY A C 1
ATOM 1344 O O . GLY A 1 183 ? 2.619 15.053 -17.268 1.00 58.84 183 GLY A O 1
ATOM 1345 N N . ASP A 1 184 ? 4.686 14.191 -17.454 1.00 67.69 184 ASP A N 1
ATOM 1346 C CA . ASP A 1 184 ? 4.420 12.968 -16.696 1.00 67.69 184 ASP A CA 1
ATOM 1347 C C . ASP A 1 184 ? 4.716 13.191 -15.202 1.00 67.69 184 ASP A C 1
ATOM 1349 O O . ASP A 1 184 ? 5.855 13.131 -14.749 1.00 67.69 184 ASP A O 1
ATOM 1353 N N . GLU A 1 185 ? 3.677 13.498 -14.425 1.00 80.25 185 GLU A N 1
ATOM 1354 C CA . GLU A 1 185 ? 3.776 13.760 -12.984 1.00 80.25 185 GLU A CA 1
ATOM 1355 C C . GLU A 1 185 ? 3.928 12.449 -12.194 1.00 80.25 185 GLU A C 1
ATOM 1357 O O . GLU A 1 185 ? 3.194 11.481 -12.410 1.00 80.25 185 GLU A O 1
ATOM 1362 N N . GLU A 1 186 ? 4.875 12.409 -11.259 1.00 88.94 186 GLU A N 1
ATOM 1363 C CA . GLU A 1 186 ? 5.065 11.278 -10.347 1.00 88.94 186 GLU A CA 1
ATOM 1364 C C . GLU A 1 186 ? 4.157 11.394 -9.128 1.00 88.94 186 GLU A C 1
ATOM 1366 O O . GLU A 1 186 ? 3.987 12.477 -8.569 1.00 88.94 186 GLU A O 1
ATOM 1371 N N . TRP A 1 187 ? 3.653 10.270 -8.624 1.00 93.00 187 TRP A N 1
ATOM 1372 C CA . TRP A 1 187 ? 2.674 10.273 -7.539 1.00 93.00 187 TRP A CA 1
ATOM 1373 C C . TRP A 1 187 ? 3.039 9.302 -6.432 1.00 93.00 187 TRP A C 1
ATOM 1375 O O . TRP A 1 187 ? 3.350 8.145 -6.692 1.00 93.00 187 TRP A O 1
ATOM 1385 N N . SER A 1 188 ? 2.918 9.753 -5.189 1.00 93.62 188 SER A N 1
ATOM 1386 C CA . SER A 1 188 ? 3.024 8.908 -4.000 1.00 93.62 188 SER A CA 1
ATOM 1387 C C . SER A 1 188 ? 1.630 8.574 -3.481 1.00 93.62 188 SER A C 1
ATOM 1389 O O . SER A 1 188 ? 0.786 9.465 -3.343 1.00 93.62 188 SER A O 1
ATOM 1391 N N . VAL A 1 189 ? 1.375 7.298 -3.198 1.00 96.56 189 VAL A N 1
ATOM 1392 C CA . VAL A 1 189 ? 0.074 6.840 -2.698 1.00 96.56 189 VAL A CA 1
ATOM 1393 C C . VAL A 1 189 ? 0.095 6.776 -1.177 1.00 96.56 189 VAL A C 1
ATOM 1395 O O . VAL A 1 189 ? 1.058 6.329 -0.558 1.00 96.56 189 VAL A O 1
ATOM 1398 N N . MET A 1 190 ? -0.974 7.265 -0.560 1.00 96.56 190 MET A N 1
ATOM 1399 C CA . MET A 1 190 ? -1.089 7.397 0.887 1.00 96.56 190 MET A CA 1
ATOM 1400 C C . MET A 1 190 ? -2.498 7.035 1.346 1.00 96.56 190 MET A C 1
ATOM 1402 O O . MET A 1 190 ? -3.478 7.210 0.614 1.00 96.56 190 MET A O 1
ATOM 1406 N N . TRP A 1 191 ? -2.613 6.583 2.591 1.00 97.12 191 TRP A N 1
ATOM 1407 C CA . TRP A 1 191 ? -3.896 6.497 3.275 1.00 97.12 191 TRP A CA 1
ATOM 1408 C C . TRP A 1 191 ? -4.158 7.789 4.038 1.00 97.12 191 TRP A C 1
ATOM 1410 O O . TRP A 1 191 ? -3.369 8.196 4.892 1.00 97.12 191 TRP A O 1
ATOM 1420 N N . LYS A 1 192 ? -5.287 8.432 3.741 1.00 96.00 192 LYS A N 1
ATOM 1421 C CA . LYS A 1 192 ? -5.730 9.647 4.419 1.00 96.00 192 LYS A CA 1
ATOM 1422 C C . LYS A 1 192 ? -6.917 9.330 5.317 1.00 96.00 192 LYS A C 1
ATOM 1424 O O . LYS A 1 192 ? -8.016 9.059 4.826 1.00 96.00 192 LYS A O 1
ATOM 1429 N N . GLU A 1 193 ? -6.727 9.447 6.624 1.00 95.12 193 GLU A N 1
ATOM 1430 C CA . GLU A 1 193 ? -7.820 9.366 7.586 1.00 95.12 193 GLU A CA 1
ATOM 1431 C C . GLU A 1 193 ? -8.817 10.523 7.420 1.00 95.12 193 GLU A C 1
ATOM 1433 O O . GLU A 1 193 ? -8.510 11.607 6.902 1.00 95.12 193 GLU A O 1
ATOM 1438 N N . SER A 1 194 ? -10.044 10.313 7.898 1.00 89.81 194 SER A N 1
ATOM 1439 C CA . SER A 1 194 ? -11.089 11.342 7.892 1.00 89.81 194 SER A CA 1
ATOM 1440 C C . SER A 1 194 ? -10.719 12.586 8.708 1.00 89.81 194 SER A C 1
ATOM 1442 O O . SER A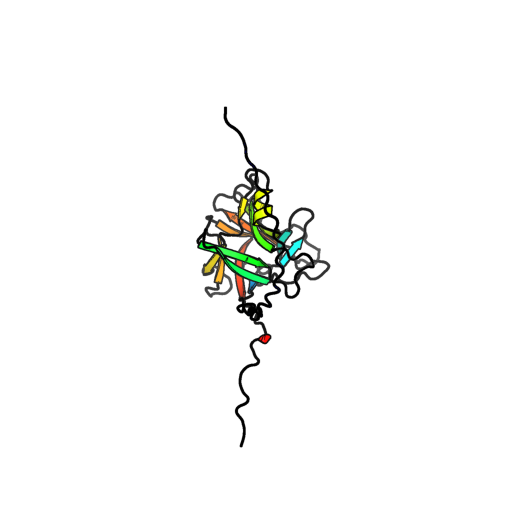 1 194 ? -11.192 13.677 8.403 1.00 89.81 194 SER A O 1
ATOM 1444 N N . SER A 1 195 ? -9.878 12.420 9.730 1.00 87.25 195 SER A N 1
ATOM 1445 C CA . SER A 1 195 ? -9.361 13.472 10.615 1.00 87.25 195 SER A CA 1
ATOM 1446 C C . SER A 1 195 ? -8.215 14.281 9.999 1.00 87.25 195 SER A C 1
ATOM 1448 O O . SER A 1 195 ? -7.945 15.389 10.460 1.00 87.25 195 SER A O 1
ATOM 1450 N N . ALA A 1 196 ? -7.547 13.754 8.968 1.00 89.31 196 ALA A N 1
ATOM 1451 C CA . ALA A 1 196 ? -6.332 14.356 8.441 1.00 89.31 196 ALA A CA 1
ATOM 1452 C C . ALA A 1 196 ? -6.605 15.694 7.743 1.00 89.31 196 ALA A C 1
ATOM 1454 O O . ALA A 1 196 ? -7.471 15.791 6.862 1.00 89.31 196 ALA A O 1
ATOM 1455 N N . ILE A 1 197 ? -5.822 16.714 8.095 1.00 82.56 197 ILE A N 1
ATOM 1456 C CA . ILE A 1 197 ? -5.861 18.038 7.469 1.00 82.56 197 ILE A CA 1
ATOM 1457 C C . ILE A 1 197 ? -4.764 18.103 6.409 1.00 82.56 197 ILE A C 1
ATOM 1459 O O . ILE A 1 197 ? -3.583 17.957 6.707 1.00 82.56 197 ILE A O 1
ATOM 1463 N N . THR A 1 198 ? -5.153 18.346 5.161 1.00 81.38 198 THR A N 1
ATOM 1464 C CA . THR A 1 198 ? -4.235 18.412 4.017 1.00 81.38 198 THR A CA 1
ATOM 1465 C C . THR A 1 198 ? -4.380 19.758 3.322 1.00 81.38 198 THR A C 1
ATOM 1467 O O . THR A 1 198 ? -5.478 20.105 2.890 1.00 81.38 198 THR A O 1
ATOM 1470 N N . ILE A 1 199 ? -3.276 20.497 3.198 1.00 73.44 199 ILE A N 1
ATOM 1471 C CA . ILE A 1 199 ? -3.210 21.787 2.481 1.00 73.44 199 ILE A CA 1
ATOM 1472 C C . ILE A 1 199 ? -2.687 21.656 1.043 1.00 73.44 199 ILE A C 1
ATOM 1474 O O . ILE A 1 199 ? -2.652 22.640 0.312 1.00 73.44 199 ILE A O 1
ATOM 1478 N N . GLN A 1 200 ? -2.249 20.458 0.651 1.00 75.69 200 GLN A N 1
ATOM 1479 C CA . GLN A 1 200 ? -1.718 20.168 -0.679 1.00 75.69 200 GLN A CA 1
ATOM 1480 C C . GLN A 1 200 ? -2.807 19.602 -1.593 1.00 75.69 200 GLN A C 1
ATOM 1482 O O . GLN A 1 200 ? 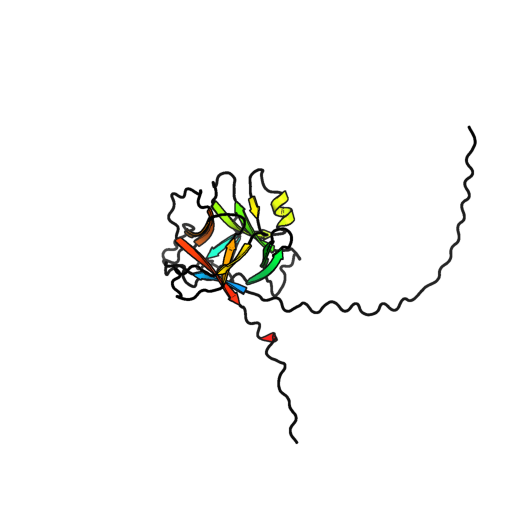-3.775 19.000 -1.120 1.00 75.69 200 GLN A O 1
ATOM 1487 N N . ASN A 1 201 ? -2.620 19.768 -2.903 1.00 87.06 201 ASN A N 1
ATOM 1488 C CA . ASN A 1 201 ? -3.468 19.133 -3.904 1.00 87.06 201 ASN A CA 1
ATOM 1489 C C . ASN A 1 201 ? -3.239 17.618 -3.874 1.00 87.06 201 ASN A C 1
ATOM 1491 O O . ASN A 1 201 ? -2.101 17.160 -3.926 1.00 87.06 201 ASN A O 1
ATOM 1495 N N . TYR A 1 202 ? -4.322 16.852 -3.799 1.00 92.62 202 TYR A N 1
ATOM 1496 C CA . TYR A 1 202 ? -4.300 15.398 -3.891 1.00 92.62 202 TYR A CA 1
ATOM 1497 C C . TYR A 1 202 ? -5.457 14.923 -4.759 1.00 92.62 202 TYR A C 1
ATOM 1499 O O . TYR A 1 202 ? -6.480 15.602 -4.886 1.00 92.62 202 TYR A O 1
ATOM 1507 N N . MET A 1 203 ? -5.308 13.727 -5.315 1.00 94.12 203 MET A N 1
ATOM 1508 C CA . MET A 1 203 ? -6.368 13.036 -6.037 1.00 94.12 203 MET A CA 1
ATOM 1509 C C . MET A 1 203 ? -6.860 11.861 -5.204 1.00 94.12 203 MET A C 1
ATOM 1511 O O . MET A 1 203 ? -6.067 11.134 -4.612 1.00 94.12 203 MET A O 1
ATOM 1515 N N . THR A 1 204 ? -8.174 11.655 -5.146 1.00 94.00 204 THR A N 1
ATOM 1516 C CA . THR A 1 204 ? -8.720 10.404 -4.609 1.00 94.00 204 THR A CA 1
ATOM 1517 C C . THR A 1 204 ? -8.478 9.285 -5.612 1.00 94.00 204 THR A C 1
ATOM 1519 O O . THR A 1 204 ? -8.692 9.482 -6.815 1.00 94.00 204 THR A O 1
ATOM 1522 N N . VAL A 1 205 ? -8.069 8.124 -5.118 1.00 94.88 205 VAL A N 1
ATOM 1523 C CA . VAL A 1 205 ? -7.796 6.946 -5.943 1.00 94.88 205 VAL A CA 1
ATOM 1524 C C . VAL A 1 205 ? -8.368 5.703 -5.276 1.00 94.88 205 VAL A C 1
ATOM 1526 O O . VAL A 1 205 ? -8.564 5.694 -4.065 1.00 94.88 205 VAL A O 1
ATOM 1529 N N . ASP A 1 206 ? -8.574 4.658 -6.062 1.00 95.19 206 ASP A N 1
ATOM 1530 C CA . ASP A 1 206 ? -8.785 3.295 -5.585 1.00 95.19 206 ASP A CA 1
ATOM 1531 C C . ASP A 1 206 ? -7.629 2.430 -6.074 1.00 95.19 206 ASP A C 1
ATOM 1533 O O . ASP A 1 206 ? -7.129 2.628 -7.182 1.00 95.19 206 ASP A O 1
ATOM 1537 N N . ILE A 1 207 ? -7.199 1.474 -5.254 1.00 96.38 207 ILE A N 1
ATOM 1538 C CA . ILE A 1 207 ? -6.129 0.539 -5.606 1.00 96.38 207 ILE A CA 1
ATOM 1539 C C . ILE A 1 207 ? -6.780 -0.799 -5.927 1.00 96.38 207 ILE A C 1
ATOM 1541 O O . ILE A 1 207 ? -7.282 -1.475 -5.038 1.00 96.38 207 ILE A O 1
ATOM 1545 N N . LEU A 1 208 ? -6.798 -1.165 -7.196 1.00 95.50 208 LEU A N 1
ATOM 1546 C CA . LEU A 1 208 ? -7.458 -2.343 -7.733 1.00 95.50 208 LEU A CA 1
ATOM 1547 C C . LEU A 1 208 ? -6.495 -3.528 -7.774 1.00 95.50 208 LEU A C 1
ATOM 1549 O O . LEU A 1 208 ? -5.333 -3.378 -8.162 1.00 95.50 208 LEU A O 1
ATOM 1553 N N . PHE A 1 209 ? -6.997 -4.708 -7.416 1.00 94.88 209 PHE A N 1
ATOM 1554 C CA . PHE A 1 209 ? -6.278 -5.964 -7.598 1.00 94.88 209 PHE A CA 1
ATOM 1555 C C . PHE A 1 209 ? -6.476 -6.478 -9.025 1.00 94.88 209 PHE A C 1
ATOM 1557 O O . PHE A 1 209 ? -7.603 -6.745 -9.443 1.00 94.88 209 PHE A O 1
ATOM 1564 N N . GLU A 1 210 ? -5.381 -6.674 -9.757 1.00 93.69 210 GLU A N 1
ATOM 1565 C CA . GLU A 1 210 ? -5.394 -7.288 -11.085 1.00 93.69 210 GLU A CA 1
ATOM 1566 C C . GLU A 1 210 ? -4.584 -8.595 -11.066 1.00 93.69 210 GLU A C 1
ATOM 1568 O O . GLU A 1 210 ? -3.391 -8.560 -10.761 1.00 93.69 210 GLU A O 1
ATOM 1573 N N . PRO A 1 211 ? -5.198 -9.759 -11.346 1.00 92.00 211 PRO A N 1
ATOM 1574 C CA . PRO A 1 211 ? -4.515 -11.044 -11.253 1.00 92.00 211 PRO A CA 1
ATOM 1575 C C . PRO A 1 211 ? -3.442 -11.201 -12.337 1.00 92.00 211 PRO A C 1
ATOM 1577 O O . PRO A 1 211 ? -3.682 -10.971 -13.524 1.00 92.00 211 PRO A O 1
ATOM 1580 N N . VAL A 1 212 ? -2.266 -11.681 -11.939 1.00 89.25 212 VAL A N 1
ATOM 1581 C CA . VAL A 1 212 ? -1.177 -12.039 -12.849 1.00 89.25 212 VAL A CA 1
ATOM 1582 C C . VAL A 1 212 ? -1.373 -13.484 -13.296 1.00 89.25 212 VAL A C 1
ATOM 1584 O O . VAL A 1 212 ? -1.075 -14.434 -12.572 1.00 89.25 212 VAL A O 1
ATOM 1587 N N . TYR A 1 213 ? -1.871 -13.677 -14.517 1.00 75.38 213 TYR A N 1
ATOM 1588 C CA . TYR A 1 213 ? -2.024 -15.017 -15.081 1.00 75.38 213 TYR A CA 1
ATOM 1589 C C . TYR A 1 213 ? -0.659 -15.632 -15.414 1.00 75.38 213 TYR A C 1
ATOM 1591 O O . TYR A 1 213 ? -0.077 -15.395 -16.477 1.00 75.38 213 TYR A O 1
ATOM 1599 N N . ASN A 1 214 ? -0.161 -16.486 -14.521 1.00 55.97 214 ASN A N 1
ATOM 1600 C CA . ASN A 1 214 ? 1.017 -17.302 -14.783 1.00 55.97 214 ASN A CA 1
ATOM 1601 C C . ASN A 1 214 ? 0.689 -18.357 -15.855 1.00 55.97 214 ASN A C 1
ATOM 1603 O O . ASN A 1 214 ? 0.019 -19.355 -15.591 1.00 55.97 214 ASN A O 1
ATOM 1607 N N . LYS A 1 215 ? 1.221 -18.181 -17.074 1.00 43.03 215 LYS A N 1
ATOM 1608 C CA . LYS A 1 215 ? 1.086 -19.133 -18.203 1.00 43.03 215 LYS A CA 1
ATOM 1609 C C . LYS A 1 215 ? 1.556 -20.570 -17.896 1.00 43.03 215 LYS A C 1
ATOM 1611 O O . LYS A 1 215 ? 1.316 -21.465 -18.700 1.00 43.03 215 LYS A O 1
ATOM 1616 N N . ALA A 1 216 ? 2.195 -20.818 -16.750 1.00 45.84 216 ALA A N 1
ATOM 1617 C CA . ALA A 1 216 ? 2.656 -22.141 -16.330 1.00 45.84 216 ALA A CA 1
ATOM 1618 C C . ALA A 1 216 ? 1.524 -23.128 -15.970 1.00 45.84 216 ALA A C 1
ATOM 1620 O O . ALA A 1 216 ? 1.775 -24.329 -15.928 1.00 45.84 216 ALA A O 1
ATOM 1621 N N . GLN A 1 217 ? 0.283 -22.668 -15.762 1.00 41.34 217 GLN A N 1
ATOM 1622 C CA . GLN A 1 217 ? -0.859 -23.561 -15.503 1.00 41.34 217 GLN A CA 1
ATOM 1623 C C . GLN A 1 217 ? -1.602 -24.034 -16.769 1.00 41.34 217 GLN A C 1
ATOM 1625 O O . GLN A 1 217 ? -2.543 -24.815 -16.671 1.00 41.34 217 GLN A O 1
ATOM 1630 N N . ALA A 1 218 ? -1.181 -23.623 -17.972 1.00 42.62 218 ALA A N 1
ATOM 1631 C CA . ALA A 1 218 ? -1.883 -23.946 -19.221 1.00 42.62 218 ALA A CA 1
ATOM 1632 C C . ALA A 1 218 ? -1.465 -25.278 -19.885 1.00 42.62 218 ALA A C 1
ATOM 1634 O O . ALA A 1 218 ? -1.869 -25.547 -21.015 1.00 42.62 218 ALA A O 1
ATOM 1635 N N . THR A 1 219 ? -0.679 -26.130 -19.216 1.00 41.38 219 THR A N 1
ATOM 1636 C CA . THR A 1 219 ? -0.151 -27.369 -19.821 1.00 41.38 219 THR A CA 1
ATOM 1637 C C . THR A 1 219 ? -0.578 -28.611 -19.042 1.00 41.38 219 THR A C 1
ATOM 1639 O O . THR A 1 219 ? 0.259 -29.307 -18.484 1.00 41.38 219 THR A O 1
ATOM 1642 N N . THR A 1 220 ? -1.875 -28.912 -18.951 1.00 47.81 220 THR A N 1
ATOM 1643 C CA . THR A 1 220 ? -2.340 -30.241 -18.479 1.00 47.81 220 THR A CA 1
ATOM 1644 C C . THR A 1 220 ? -3.743 -30.601 -18.975 1.00 47.81 220 THR A C 1
ATOM 1646 O O . THR A 1 220 ? -4.592 -31.047 -18.216 1.00 47.81 220 THR A O 1
ATOM 1649 N N . THR A 1 221 ? -4.030 -30.440 -20.266 1.00 40.69 221 THR A N 1
ATOM 1650 C CA . THR A 1 221 ? -5.111 -31.178 -20.964 1.00 40.69 221 THR A CA 1
ATOM 1651 C C . THR A 1 221 ? -4.925 -30.909 -22.460 1.00 40.69 221 THR A C 1
ATOM 1653 O O . THR A 1 221 ? -5.049 -29.778 -22.897 1.00 40.69 221 THR A O 1
ATOM 1656 N N . THR A 1 222 ? -4.535 -31.836 -23.333 1.00 39.00 222 THR A N 1
ATOM 1657 C CA . THR A 1 222 ? -5.272 -33.041 -23.719 1.00 39.00 222 THR A CA 1
ATOM 1658 C C . THR A 1 222 ? -4.366 -33.839 -24.667 1.00 39.00 222 THR A C 1
ATOM 1660 O O . THR A 1 222 ? -4.090 -33.375 -25.769 1.00 39.00 222 THR A O 1
ATOM 1663 N N . THR A 1 223 ? -3.935 -35.040 -24.28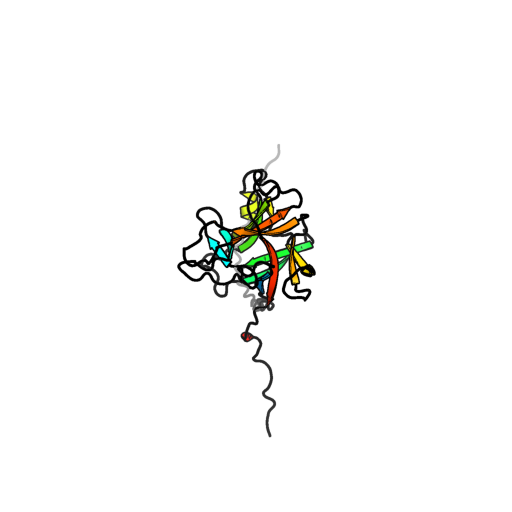1 1.00 38.66 223 THR A N 1
ATOM 1664 C CA . THR A 1 223 ? -3.502 -36.064 -25.249 1.00 38.66 223 THR A CA 1
ATOM 1665 C C . THR A 1 223 ? -4.362 -37.292 -25.007 1.00 38.66 223 THR A C 1
ATOM 1667 O O . THR A 1 223 ? -3.954 -38.251 -24.357 1.00 38.66 223 THR A O 1
ATOM 1670 N N . THR A 1 224 ? -5.608 -37.231 -25.468 1.00 46.72 224 THR A N 1
ATOM 1671 C CA . THR A 1 224 ? -6.435 -38.426 -25.618 1.00 46.72 224 THR A CA 1
ATOM 1672 C C . THR A 1 224 ? -5.969 -39.116 -26.893 1.00 46.72 224 THR A C 1
ATOM 1674 O O . THR A 1 224 ? -5.937 -38.503 -27.959 1.00 46.72 224 THR A O 1
ATOM 1677 N N . GLY A 1 225 ? -5.506 -40.355 -26.737 1.00 41.69 225 GLY A N 1
ATOM 1678 C CA . GLY A 1 225 ? -4.910 -41.156 -27.796 1.00 41.69 225 GLY A CA 1
ATOM 1679 C C . GLY A 1 225 ? -5.842 -41.361 -28.986 1.00 41.69 225 GLY A C 1
ATOM 1680 O O . GLY A 1 225 ? -7.048 -41.545 -28.829 1.00 41.69 225 GLY A O 1
ATOM 1681 N N . ASN A 1 226 ? -5.242 -41.354 -30.173 1.00 46.91 226 ASN A N 1
ATOM 1682 C CA . ASN A 1 226 ? -5.865 -41.831 -31.395 1.00 46.91 226 ASN A CA 1
ATOM 1683 C C . ASN A 1 226 ? -5.418 -43.269 -31.674 1.00 46.91 226 ASN A C 1
ATOM 1685 O O . ASN A 1 226 ? -4.215 -43.521 -31.721 1.00 46.91 226 ASN A O 1
ATOM 1689 N N . ALA A 1 227 ? -6.442 -44.094 -31.925 1.00 45.94 227 ALA A N 1
ATOM 1690 C CA . ALA A 1 227 ? -6.513 -45.328 -32.718 1.00 45.94 227 ALA A CA 1
ATOM 1691 C C . ALA A 1 227 ? -5.632 -46.522 -32.318 1.00 45.94 227 ALA A C 1
ATOM 1693 O O . ALA A 1 227 ? -4.407 -46.493 -32.557 1.00 45.94 227 ALA A O 1
#

pLDDT: mean 78.69, std 20.1, range [34.06, 98.0]